Protein AF-A0A820DDH2-F1 (afdb_monomer_lite)

Foldseek 3Di:
DPDPPPPPPPPCPVVVVVVVVVVVVVVVVVVVVCCVVVVCPPPAFPQLAPCPPDDQAFQCVLVVVDPVPPVPVVVVLVVCLVVLVFQEEEEEEDLCLDLCCLQQAVVVNVSVVVVVVVCVVRNYHYFYQPPDDQDDLPDQVQVSVCVRRVHDLVVCLVRQGEYEYEEEPLQSDLQQRNVVNLVVNVVRHNYAYEYEYADLGDDDPSSLSSSLCCQAPPHQAYEYLPLRRNCSRHPNGDNVRYHYDHAAAHPLADQDADPQAQAAEEAEDDLPCSFFVVSVVLVVCCVVCVVHHDYQYYPDDDDPPPPDPPRPCGHNNVLVVLSNHAAYEDEGQSPLEDHNSNNHNVSNNHDYDYDPSHDDD

Secondary structure (DSSP, 8-state):
--SSSSSSSSSHHHHHHHHHHHHHHHHHHHHHHHHHHH---PPPP----S-TTS-----THHHHH-S-----HHHHHHHHHTTTTS-EEEEES-TT-GGGGGTS-HHHHHHHHHHHHHHHHHTEEEEE--TT----TT--HHHHHHHHTT--HHHHHHH-PEEEEEE--TTSS-GGGGHHHHHHHHHHS-EEEEEEES----SSHHHHHHHHHIIIII-SEEEETTGGGGGGTS-S--GGGEEE------TTS--S--TT-EEEEEEEE---HHHHHHHHHHHHHHHH-TTTEEEEE---SSSTTSS-GGG---HHHHHHHHTTEEEEE---TTT-S--THHHHHHHTTPEEE--TTSPP-

Organism: NCBI:txid392030

Radius of gyration: 28.46 Å; chains: 1; bounding box: 101×61×74 Å

Structure (mmCIF, N/CA/C/O backbone):
data_AF-A0A820DDH2-F1
#
_entry.id   AF-A0A820DDH2-F1
#
loop_
_atom_site.group_PDB
_atom_site.id
_atom_site.type_symbol
_atom_site.label_atom_id
_atom_site.label_alt_id
_atom_site.label_comp_id
_atom_site.label_asym_id
_atom_site.label_entity_id
_atom_site.label_seq_id
_atom_site.pdbx_PDB_ins_code
_atom_site.Cartn_x
_atom_site.Cartn_y
_atom_site.Cartn_z
_atom_site.occupancy
_atom_site.B_iso_or_equiv
_atom_site.auth_seq_id
_atom_site.auth_comp_id
_atom_site.auth_asym_id
_atom_site.auth_atom_id
_atom_site.pdbx_PDB_model_num
ATOM 1 N N . MET A 1 1 ? 73.525 36.668 -45.108 1.00 49.00 1 MET A N 1
ATOM 2 C CA . MET A 1 1 ? 72.060 36.495 -45.260 1.00 49.00 1 MET A CA 1
ATOM 3 C C . MET A 1 1 ? 71.414 35.645 -44.138 1.00 49.00 1 MET A C 1
ATOM 5 O O . MET A 1 1 ? 70.333 35.120 -44.338 1.00 49.00 1 MET A O 1
ATOM 9 N N . ILE A 1 2 ? 72.000 35.553 -42.924 1.00 49.25 2 ILE A N 1
ATOM 10 C CA . ILE A 1 2 ? 71.472 34.744 -41.788 1.00 49.25 2 ILE A CA 1
ATOM 11 C C . ILE A 1 2 ? 71.473 35.566 -40.475 1.00 49.25 2 ILE A C 1
ATOM 13 O O . ILE A 1 2 ? 71.905 35.126 -39.418 1.00 49.25 2 ILE A O 1
ATOM 17 N N . ARG A 1 3 ? 71.034 36.831 -40.528 1.00 45.62 3 ARG A N 1
ATOM 18 C CA . ARG A 1 3 ? 70.889 37.688 -39.324 1.00 45.62 3 ARG A CA 1
ATOM 19 C C . ARG A 1 3 ? 69.531 38.390 -39.199 1.00 45.62 3 ARG A C 1
ATOM 21 O O . ARG A 1 3 ? 69.335 39.170 -38.277 1.00 45.62 3 ARG A O 1
ATOM 28 N N . ARG A 1 4 ? 68.562 38.079 -40.072 1.00 48.97 4 ARG A N 1
ATOM 29 C CA . ARG A 1 4 ? 67.223 38.710 -40.086 1.00 48.97 4 ARG A CA 1
ATOM 30 C C . ARG A 1 4 ? 66.049 37.789 -39.706 1.00 48.97 4 ARG A C 1
ATOM 32 O O . ARG A 1 4 ? 64.904 38.169 -39.901 1.00 48.97 4 ARG A O 1
ATOM 39 N N . ILE A 1 5 ? 66.301 36.632 -39.082 1.00 51.19 5 ILE A N 1
ATOM 40 C CA . ILE A 1 5 ? 65.250 35.710 -38.592 1.00 51.19 5 ILE A CA 1
ATOM 41 C C . ILE A 1 5 ? 65.375 35.500 -37.071 1.00 51.19 5 ILE A C 1
ATOM 43 O O . ILE A 1 5 ? 65.486 34.382 -36.584 1.00 51.19 5 ILE A O 1
ATOM 47 N N . ARG A 1 6 ? 65.429 36.578 -36.278 1.00 47.91 6 ARG A N 1
ATOM 48 C CA . ARG A 1 6 ? 65.343 36.479 -34.800 1.00 47.91 6 ARG A CA 1
ATOM 49 C C . ARG A 1 6 ? 64.304 37.398 -34.150 1.00 47.91 6 ARG A C 1
ATOM 51 O O . ARG A 1 6 ? 64.127 37.340 -32.941 1.00 47.91 6 ARG A O 1
ATOM 58 N N . TYR A 1 7 ? 63.554 38.177 -34.933 1.00 48.91 7 TYR A N 1
ATOM 59 C CA . TYR A 1 7 ? 62.623 39.189 -34.407 1.00 48.91 7 TYR A CA 1
ATOM 60 C C . TYR A 1 7 ? 61.133 38.952 -34.708 1.00 48.91 7 TYR A C 1
ATOM 62 O O . TYR A 1 7 ? 60.330 39.859 -34.528 1.00 48.91 7 TYR A O 1
ATOM 70 N N . ARG A 1 8 ? 60.718 37.742 -35.111 1.00 51.09 8 ARG A N 1
ATOM 71 C CA . ARG A 1 8 ? 59.295 37.438 -35.403 1.00 51.09 8 ARG A CA 1
ATOM 72 C C . ARG A 1 8 ? 58.630 36.374 -34.524 1.00 51.09 8 ARG A C 1
ATOM 74 O O . ARG A 1 8 ? 57.535 35.933 -34.837 1.00 51.09 8 ARG A O 1
ATOM 81 N N . LEU A 1 9 ? 59.239 35.997 -33.398 1.00 49.94 9 LEU A N 1
ATOM 82 C CA . LEU A 1 9 ? 58.658 35.001 -32.478 1.00 49.94 9 LEU A CA 1
ATOM 83 C C . LEU A 1 9 ? 58.431 35.513 -31.045 1.00 49.94 9 LEU A C 1
ATOM 85 O O . LEU A 1 9 ? 58.150 34.720 -30.154 1.00 49.94 9 LEU A O 1
ATOM 89 N N . LYS A 1 10 ? 58.494 36.832 -30.805 1.00 51.69 10 LYS A N 1
ATOM 90 C CA . LYS A 1 10 ? 58.196 37.419 -29.482 1.00 51.69 10 LYS A CA 1
ATOM 91 C C . LYS A 1 10 ? 56.709 37.716 -29.220 1.00 51.69 10 LYS A C 1
ATOM 93 O O . LYS A 1 10 ? 56.379 38.041 -28.089 1.00 51.69 10 LYS A O 1
ATOM 98 N N . SER A 1 11 ? 55.803 37.553 -30.193 1.00 55.06 11 SER A N 1
ATOM 99 C CA . SER A 1 11 ? 54.363 37.833 -29.996 1.00 55.06 11 SER A CA 1
ATOM 100 C C . SER A 1 11 ? 53.464 36.593 -29.879 1.00 55.06 11 SER A C 1
ATOM 102 O O . SER A 1 11 ? 52.245 36.726 -29.849 1.00 55.06 11 SER A O 1
ATOM 104 N N . PHE A 1 12 ? 54.027 35.385 -29.776 1.00 56.75 12 PHE A N 1
ATOM 105 C CA . PHE A 1 12 ? 53.231 34.156 -29.618 1.00 56.75 12 PHE A CA 1
ATOM 106 C C . PHE A 1 12 ? 52.877 33.819 -28.163 1.00 56.75 12 PHE A C 1
ATOM 108 O O . PHE A 1 12 ? 52.168 32.844 -27.924 1.00 56.75 12 PHE A O 1
ATOM 115 N N . GLY A 1 13 ? 53.329 34.622 -27.191 1.00 66.38 13 GLY A N 1
ATOM 116 C CA . GLY A 1 13 ? 52.997 34.424 -25.777 1.00 66.38 13 GLY A CA 1
ATOM 117 C C . GLY A 1 13 ? 51.489 34.493 -25.523 1.00 66.38 13 GLY A C 1
ATOM 118 O O . GLY A 1 13 ? 50.927 33.571 -24.942 1.00 66.38 13 GLY A O 1
ATOM 119 N N . GLY A 1 14 ? 50.820 35.524 -26.051 1.00 75.50 14 GLY A N 1
ATOM 120 C CA . GLY A 1 14 ? 49.371 35.693 -25.896 1.00 75.50 14 GLY A CA 1
ATOM 121 C C . GLY A 1 14 ? 48.558 34.582 -26.565 1.00 75.50 14 GLY A C 1
ATOM 122 O O . GLY A 1 14 ? 47.633 34.051 -25.961 1.00 75.50 14 GLY A O 1
ATOM 123 N N . ILE A 1 15 ? 48.954 34.160 -27.772 1.00 79.31 15 ILE A N 1
ATOM 124 C CA . ILE A 1 15 ? 48.275 33.079 -28.507 1.00 79.31 15 ILE A CA 1
ATOM 125 C C . ILE A 1 15 ? 48.440 31.739 -27.781 1.00 79.31 15 ILE A C 1
ATOM 127 O O . ILE A 1 15 ? 47.477 30.990 -27.654 1.00 79.31 15 ILE A O 1
ATOM 131 N N . ARG A 1 16 ? 49.635 31.442 -27.249 1.00 77.75 16 ARG A N 1
ATOM 132 C CA . ARG A 1 16 ? 49.853 30.226 -26.451 1.00 77.75 16 ARG A CA 1
ATOM 133 C C . ARG A 1 16 ? 49.010 30.219 -25.182 1.00 77.75 16 ARG A C 1
ATOM 135 O O . ARG A 1 16 ? 48.401 29.196 -24.895 1.00 77.75 16 ARG A O 1
ATOM 142 N N . ILE A 1 17 ? 48.954 31.339 -24.459 1.00 83.38 17 ILE A N 1
ATOM 143 C CA . ILE A 1 17 ? 48.132 31.468 -23.248 1.00 83.38 17 ILE A CA 1
ATOM 144 C C . ILE A 1 17 ? 46.655 31.271 -23.593 1.00 83.38 17 ILE A C 1
ATOM 146 O O . ILE A 1 17 ? 45.990 30.477 -22.942 1.00 83.38 17 ILE A O 1
ATOM 150 N N . TYR A 1 18 ? 46.166 31.906 -24.660 1.00 84.44 18 TYR A N 1
ATOM 151 C CA . TYR A 1 18 ? 44.778 31.763 -25.093 1.00 84.44 18 TYR A CA 1
ATOM 152 C C . TYR A 1 18 ? 44.427 30.315 -25.463 1.00 84.44 18 TYR A C 1
ATOM 154 O O . TYR A 1 18 ? 43.424 29.785 -24.987 1.00 84.44 18 TYR A O 1
ATOM 162 N N . ILE A 1 19 ? 45.272 29.636 -26.247 1.00 85.62 19 ILE A N 1
ATOM 163 C CA . ILE A 1 19 ? 45.058 28.227 -26.616 1.00 85.62 19 ILE A CA 1
ATOM 164 C C . ILE A 1 19 ? 45.053 27.337 -25.366 1.00 85.62 19 ILE A C 1
ATOM 166 O O . ILE A 1 19 ? 44.142 26.530 -25.202 1.00 85.62 19 ILE A O 1
ATOM 170 N N . LEU A 1 20 ? 46.012 27.517 -24.452 1.00 87.12 20 LEU A N 1
ATOM 171 C CA . LEU A 1 20 ? 46.064 26.774 -23.188 1.00 87.12 20 LEU A CA 1
ATOM 172 C C . LEU A 1 20 ? 44.817 27.015 -22.331 1.00 87.12 20 LEU A C 1
ATOM 174 O O . LEU A 1 20 ? 44.217 26.052 -21.863 1.00 87.12 20 LEU A O 1
ATOM 178 N N . SER A 1 21 ? 44.377 28.264 -22.174 1.00 88.50 21 SER A N 1
ATOM 179 C CA . SER A 1 21 ? 43.162 28.600 -21.424 1.00 88.50 21 SER A CA 1
ATOM 180 C C . SER A 1 21 ? 41.909 27.983 -22.044 1.00 88.50 21 SER A C 1
ATOM 182 O O . SER A 1 21 ? 41.065 27.463 -21.317 1.00 88.50 21 SER A O 1
ATOM 184 N N . THR A 1 22 ? 41.804 27.982 -23.374 1.00 88.94 22 THR A N 1
ATOM 185 C CA . THR A 1 22 ? 40.649 27.413 -24.085 1.00 88.94 22 THR A CA 1
ATOM 186 C C . THR A 1 22 ? 40.619 25.888 -23.958 1.00 88.94 22 THR A C 1
ATOM 188 O O . THR A 1 22 ? 39.574 25.317 -23.652 1.00 88.94 22 THR A O 1
ATOM 191 N N . CYS A 1 23 ? 41.772 25.224 -24.095 1.00 91.06 23 CYS A N 1
ATOM 192 C CA . CYS A 1 23 ? 41.898 23.783 -23.867 1.00 91.06 23 CYS A CA 1
ATOM 193 C C . CYS A 1 23 ? 41.594 23.403 -22.410 1.00 91.06 23 CYS A C 1
ATOM 195 O O . CYS A 1 23 ? 40.856 22.449 -22.172 1.00 91.06 23 CYS A O 1
ATOM 197 N N . CYS A 1 24 ? 42.098 24.164 -21.433 1.00 92.56 24 CYS A N 1
ATOM 198 C CA . CYS A 1 24 ? 41.803 23.944 -20.016 1.00 92.56 24 CYS A CA 1
ATOM 199 C C . CYS A 1 24 ? 40.312 24.120 -19.707 1.00 92.56 24 CYS A C 1
ATOM 201 O O . CYS A 1 24 ? 39.750 23.302 -18.984 1.00 92.56 24 CYS A O 1
ATOM 203 N N . LEU A 1 25 ? 39.657 25.139 -20.274 1.00 93.12 25 LEU A N 1
ATOM 204 C CA . LEU A 1 25 ? 38.219 25.350 -20.104 1.00 93.12 25 LEU A CA 1
ATOM 205 C C . LEU A 1 25 ? 37.413 24.207 -20.729 1.00 93.12 25 LEU A C 1
ATOM 207 O O . LEU A 1 25 ? 36.486 23.708 -20.102 1.00 93.12 25 LEU A O 1
ATOM 211 N N . PHE A 1 26 ? 37.786 23.752 -21.926 1.00 91.25 26 PHE A N 1
ATOM 212 C CA . PHE A 1 26 ? 37.120 22.632 -22.588 1.00 91.25 26 PHE A CA 1
ATOM 213 C C . PHE A 1 26 ? 37.248 21.332 -21.781 1.00 91.25 26 PHE A C 1
ATOM 215 O O . PHE A 1 26 ? 36.246 20.661 -21.540 1.00 91.25 26 PHE A O 1
ATOM 222 N N . ILE A 1 27 ? 38.448 21.014 -21.282 1.00 90.06 27 ILE A N 1
ATOM 223 C CA . ILE A 1 27 ? 38.680 19.852 -20.409 1.00 90.06 27 ILE A CA 1
ATOM 224 C C . ILE A 1 27 ? 37.913 20.002 -19.090 1.00 90.06 27 ILE A C 1
ATOM 226 O O . ILE A 1 27 ? 37.295 19.044 -18.636 1.00 90.06 27 ILE A O 1
ATOM 230 N N . PHE A 1 28 ? 37.900 21.192 -18.483 1.00 91.88 28 PHE A N 1
ATOM 231 C CA . PHE A 1 28 ? 37.155 21.447 -17.250 1.00 91.88 28 PHE A CA 1
ATOM 232 C C . PHE A 1 28 ? 35.647 21.288 -17.450 1.00 91.88 28 PHE A C 1
ATOM 234 O O . PHE A 1 28 ? 34.997 20.648 -16.631 1.00 91.88 28 PHE A O 1
ATOM 241 N N . VAL A 1 29 ? 35.092 21.801 -18.553 1.00 88.06 29 VAL A N 1
ATOM 242 C CA . VAL A 1 29 ? 33.681 21.604 -18.905 1.00 88.06 29 VAL A CA 1
ATOM 243 C C . VAL A 1 29 ? 33.407 20.126 -19.133 1.00 88.06 29 VAL A C 1
ATOM 245 O O . VAL A 1 29 ? 32.441 19.624 -18.574 1.00 88.06 29 VAL A O 1
ATOM 248 N N . GLN A 1 30 ? 34.253 19.390 -19.858 1.00 80.88 30 GLN A N 1
ATOM 249 C CA . GLN A 1 30 ? 34.067 17.946 -20.028 1.00 80.88 30 GLN A CA 1
ATOM 250 C C . GLN A 1 30 ? 34.161 17.175 -18.709 1.00 80.88 30 GLN A C 1
ATOM 252 O O . GLN A 1 30 ? 33.349 16.284 -18.489 1.00 80.88 30 GLN A O 1
ATOM 257 N N . LEU A 1 31 ? 35.076 17.534 -17.804 1.00 79.44 31 LEU A N 1
ATOM 258 C CA . LEU A 1 31 ? 35.180 16.935 -16.471 1.00 79.44 31 LEU A CA 1
ATOM 259 C C . LEU A 1 31 ? 33.985 17.290 -15.589 1.00 79.44 31 LEU A C 1
ATOM 261 O O . LEU A 1 31 ? 33.499 16.428 -14.869 1.00 79.44 31 LEU A O 1
ATOM 265 N N . LEU A 1 32 ? 33.486 18.525 -15.647 1.00 77.81 32 LEU A N 1
ATOM 266 C CA . LEU A 1 32 ? 32.296 18.954 -14.916 1.00 77.81 32 LEU A CA 1
ATOM 267 C C . LEU A 1 32 ? 31.044 18.271 -15.466 1.00 77.81 32 LEU A C 1
ATOM 269 O O . LEU A 1 32 ? 30.206 17.842 -14.690 1.00 77.81 32 LEU A O 1
ATOM 273 N N . THR A 1 33 ? 30.951 18.118 -16.786 1.00 70.62 33 THR A N 1
ATOM 274 C CA . THR A 1 33 ? 29.872 17.409 -17.483 1.00 70.62 33 THR A CA 1
ATOM 275 C C . THR A 1 33 ? 29.934 15.929 -17.125 1.00 70.62 33 THR A C 1
ATOM 277 O O . THR A 1 33 ? 28.963 15.372 -16.638 1.00 70.62 33 THR A O 1
ATOM 280 N N . ALA A 1 34 ? 31.103 15.298 -17.232 1.00 68.75 34 ALA A N 1
ATOM 281 C CA . ALA A 1 34 ? 31.300 13.921 -16.808 1.00 68.75 34 ALA A CA 1
ATOM 282 C C . ALA A 1 34 ? 31.023 13.748 -15.310 1.00 68.75 34 ALA A C 1
ATOM 284 O O . ALA A 1 34 ? 30.413 12.770 -14.920 1.00 68.75 34 ALA A O 1
ATOM 285 N N . LYS A 1 35 ? 31.381 14.704 -14.453 1.00 69.56 35 LYS A N 1
ATOM 286 C CA . LYS A 1 35 ? 31.024 14.666 -13.033 1.00 69.56 35 LYS A CA 1
ATOM 287 C C . LYS A 1 35 ? 29.513 14.838 -12.846 1.00 69.56 35 LYS A C 1
ATOM 289 O O . LYS A 1 35 ? 28.910 14.032 -12.173 1.00 69.56 35 LYS A O 1
ATOM 294 N N . LEU A 1 36 ? 28.850 15.775 -13.509 1.00 64.31 36 LEU A N 1
ATOM 295 C CA . LEU A 1 36 ? 27.394 15.940 -13.415 1.00 64.31 36 LEU A CA 1
ATOM 296 C C . LEU A 1 36 ? 26.617 14.726 -13.954 1.00 64.31 36 LEU A C 1
ATOM 298 O O . LEU A 1 36 ? 25.584 14.383 -13.395 1.00 64.31 36 LEU A O 1
ATOM 302 N N . PHE A 1 37 ? 27.119 14.051 -14.992 1.00 58.94 37 PHE A N 1
ATOM 303 C CA . PHE A 1 37 ? 26.458 12.896 -15.610 1.00 58.94 37 PHE A CA 1
ATOM 304 C C . PHE A 1 37 ? 26.908 11.528 -15.054 1.00 58.94 37 PHE A C 1
ATOM 306 O O . PHE A 1 37 ? 26.146 10.571 -15.149 1.00 58.94 37 PHE A O 1
ATOM 313 N N . TYR A 1 38 ? 28.109 11.413 -14.469 1.00 53.56 38 TYR A N 1
ATOM 314 C CA . TYR A 1 38 ? 28.670 10.165 -13.909 1.00 53.56 38 TYR A CA 1
ATOM 315 C C . TYR A 1 38 ? 28.950 10.212 -12.393 1.00 53.56 38 TYR A C 1
ATOM 317 O O . TYR A 1 38 ? 29.201 9.163 -11.801 1.00 53.56 38 TYR A O 1
ATOM 325 N N . SER A 1 39 ? 28.928 11.379 -11.731 1.00 43.22 39 SER A N 1
ATOM 326 C CA . SER A 1 39 ? 29.066 11.486 -10.263 1.00 43.22 39 SER A CA 1
ATOM 327 C C . SER A 1 39 ? 27.763 11.303 -9.514 1.00 43.22 39 SER A C 1
ATOM 329 O O . SER A 1 39 ? 27.790 11.254 -8.285 1.00 43.22 39 SER A O 1
ATOM 331 N N . GLU A 1 40 ? 26.647 11.120 -10.207 1.00 48.97 40 GLU A N 1
ATOM 332 C CA . GLU A 1 40 ? 25.572 10.329 -9.633 1.00 48.97 40 GLU A CA 1
ATOM 333 C C . GLU A 1 40 ? 26.051 8.879 -9.634 1.00 48.97 40 GLU A C 1
ATOM 335 O O . GLU A 1 40 ? 25.592 8.039 -10.409 1.00 48.97 40 GLU A O 1
ATOM 340 N N . LYS A 1 41 ? 26.999 8.564 -8.732 1.00 44.31 41 LYS A N 1
ATOM 341 C CA . LYS A 1 41 ? 26.984 7.227 -8.162 1.00 44.31 41 LYS A CA 1
ATOM 342 C C . LYS A 1 41 ? 25.541 7.067 -7.707 1.00 44.31 41 LYS A C 1
ATOM 344 O O . LYS A 1 41 ? 25.112 7.868 -6.872 1.00 44.31 41 LYS A O 1
ATOM 349 N N . PRO A 1 42 ? 24.798 6.142 -8.324 1.00 43.31 42 PRO A N 1
ATOM 350 C CA . PRO A 1 42 ? 23.398 5.974 -8.014 1.00 43.31 42 PRO A CA 1
ATOM 351 C C . PRO A 1 42 ? 23.283 5.881 -6.493 1.00 43.31 42 PRO A C 1
ATOM 353 O O . PRO A 1 42 ? 24.028 5.070 -5.926 1.00 43.31 42 PRO A O 1
ATOM 356 N N . PRO A 1 43 ? 22.491 6.743 -5.821 1.00 43.22 43 PRO A N 1
ATOM 357 C CA . PRO A 1 43 ? 22.404 6.689 -4.373 1.00 43.22 43 PRO A CA 1
ATOM 358 C C . PRO A 1 43 ? 22.075 5.254 -3.987 1.00 43.22 43 PRO A C 1
ATOM 360 O O . PRO A 1 43 ? 21.275 4.591 -4.660 1.00 43.22 43 PRO A O 1
ATOM 363 N N . THR A 1 44 ? 22.762 4.749 -2.961 1.00 43.22 44 THR A N 1
ATOM 364 C CA . THR A 1 44 ? 22.483 3.413 -2.443 1.00 43.22 44 THR A CA 1
ATOM 365 C C . THR A 1 44 ? 20.977 3.329 -2.208 1.00 43.22 44 THR A C 1
ATOM 367 O O . THR A 1 44 ? 20.429 4.269 -1.620 1.00 43.22 44 THR A O 1
ATOM 370 N N . PRO A 1 45 ? 20.298 2.271 -2.691 1.00 48.94 45 PRO A N 1
ATOM 371 C CA . PRO A 1 45 ? 18.874 2.105 -2.461 1.00 48.94 45 PRO A CA 1
ATOM 372 C C . PRO A 1 45 ? 18.567 2.350 -0.988 1.00 48.94 45 PRO A C 1
ATOM 374 O O . PRO A 1 45 ? 19.302 1.872 -0.117 1.00 48.94 45 PRO A O 1
ATOM 377 N N . VAL A 1 46 ? 17.513 3.113 -0.700 1.00 53.91 46 VAL A N 1
ATOM 378 C CA . VAL A 1 46 ? 17.064 3.244 0.685 1.00 53.91 46 VAL A CA 1
ATOM 379 C C . VAL A 1 46 ? 16.630 1.853 1.116 1.00 53.91 46 VAL A C 1
ATOM 381 O O . VAL A 1 46 ? 15.645 1.317 0.610 1.00 53.91 46 VAL A O 1
ATOM 384 N N . LEU A 1 47 ? 17.387 1.254 2.034 1.00 53.53 47 LEU A N 1
ATOM 385 C CA . LEU A 1 47 ? 16.958 0.032 2.686 1.00 53.53 47 LEU A CA 1
ATOM 386 C C . LEU A 1 47 ? 15.752 0.410 3.539 1.00 53.53 47 LEU A C 1
ATOM 388 O O . LEU A 1 47 ? 15.865 1.088 4.557 1.00 53.53 47 LEU A O 1
ATOM 392 N N . SER A 1 48 ? 14.576 -0.019 3.095 1.00 59.91 48 SER A N 1
ATOM 393 C CA . SER A 1 48 ? 13.288 0.225 3.748 1.00 59.91 48 SER A CA 1
ATOM 394 C C . SER A 1 48 ? 13.104 -0.562 5.057 1.00 59.91 48 SER A C 1
ATOM 396 O O . SER A 1 48 ? 11.986 -0.699 5.553 1.00 59.91 48 SER A O 1
ATOM 398 N N . ARG A 1 49 ? 14.197 -1.093 5.621 1.00 59.84 49 ARG A N 1
ATOM 399 C CA . ARG A 1 49 ? 14.228 -1.971 6.790 1.00 59.84 49 ARG A CA 1
ATOM 400 C C . ARG A 1 49 ? 15.192 -1.407 7.825 1.00 59.84 49 ARG A C 1
ATOM 402 O O . ARG A 1 49 ? 16.323 -1.057 7.505 1.00 59.84 49 ARG A O 1
ATOM 409 N N . LEU A 1 50 ? 14.753 -1.382 9.083 1.00 55.47 50 LEU A N 1
ATOM 410 C CA . LEU A 1 50 ? 15.599 -0.973 10.210 1.00 55.47 50 LEU A CA 1
ATOM 411 C C . LEU A 1 50 ? 16.742 -1.973 10.462 1.00 55.47 50 LEU A C 1
ATOM 413 O O . LEU A 1 50 ? 17.782 -1.599 10.995 1.00 55.47 50 LEU A O 1
ATOM 417 N N . TYR A 1 51 ? 16.540 -3.232 10.065 1.00 61.69 51 TYR A N 1
ATOM 418 C CA . TYR A 1 51 ? 17.453 -4.349 10.294 1.00 61.69 51 TYR A CA 1
ATOM 419 C C . TYR A 1 51 ? 17.948 -4.902 8.949 1.00 61.69 51 TYR A C 1
ATOM 421 O O . TYR A 1 51 ? 17.429 -5.922 8.485 1.00 61.69 51 TYR A O 1
ATOM 429 N N . PRO A 1 52 ? 18.904 -4.224 8.287 1.00 62.62 52 PRO A N 1
ATOM 430 C CA . PRO A 1 52 ? 19.406 -4.649 6.981 1.00 62.62 52 PRO A CA 1
ATOM 431 C C . PRO A 1 52 ? 20.097 -6.018 7.041 1.00 62.62 52 PRO A C 1
ATOM 433 O O . PRO A 1 52 ? 20.034 -6.773 6.076 1.00 62.62 52 PRO A O 1
ATOM 436 N N . ASP A 1 53 ? 20.670 -6.362 8.197 1.00 64.69 53 ASP A N 1
ATOM 437 C CA . ASP A 1 53 ? 21.396 -7.617 8.417 1.00 64.69 53 ASP A CA 1
ATOM 438 C C . ASP A 1 53 ? 20.477 -8.805 8.744 1.00 64.69 53 ASP A C 1
ATOM 440 O O . ASP A 1 53 ? 20.919 -9.953 8.755 1.00 64.69 53 ASP A O 1
ATOM 444 N N . MET A 1 54 ? 19.189 -8.562 9.023 1.00 62.66 54 MET A N 1
ATOM 445 C CA . MET A 1 54 ? 18.248 -9.648 9.285 1.00 62.66 54 MET A CA 1
ATOM 446 C C . MET A 1 54 ? 17.860 -10.306 7.952 1.00 62.66 54 MET A C 1
ATOM 448 O O . MET A 1 54 ? 17.323 -9.609 7.075 1.00 62.66 54 MET A O 1
ATOM 452 N N . PRO A 1 55 ? 18.059 -11.630 7.789 1.00 64.50 55 PRO A N 1
ATOM 453 C CA . PRO A 1 55 ? 17.670 -12.320 6.568 1.00 64.50 55 PRO A CA 1
ATOM 454 C C . PRO A 1 55 ? 16.178 -12.112 6.315 1.00 64.50 55 PRO A C 1
ATOM 456 O O . PRO A 1 55 ? 15.374 -12.063 7.247 1.00 64.50 55 PRO A O 1
ATOM 459 N N . MET A 1 56 ? 15.805 -11.947 5.048 1.00 65.25 56 MET A N 1
ATOM 460 C CA . MET A 1 56 ? 14.394 -11.897 4.688 1.00 65.25 56 MET A CA 1
ATOM 461 C C . MET A 1 56 ? 13.820 -13.298 4.841 1.00 65.25 56 MET A C 1
ATOM 463 O O . MET A 1 56 ? 14.154 -14.198 4.075 1.00 65.25 56 MET A O 1
ATOM 467 N N . LEU A 1 57 ? 12.989 -13.480 5.861 1.00 63.78 57 LEU A N 1
ATOM 468 C CA . LEU A 1 57 ? 12.285 -14.728 6.099 1.00 63.78 57 LEU A CA 1
ATOM 469 C C . LEU A 1 57 ? 10.882 -14.615 5.512 1.00 63.78 57 LEU A C 1
ATOM 471 O O . LEU A 1 57 ? 10.208 -13.598 5.669 1.00 63.78 57 LEU A O 1
ATOM 475 N N . MET A 1 58 ? 10.467 -15.658 4.807 1.00 60.50 58 MET A N 1
ATOM 476 C CA . MET A 1 58 ? 9.108 -15.792 4.310 1.00 60.50 58 MET A CA 1
ATOM 477 C C . MET A 1 58 ? 8.295 -16.567 5.347 1.00 60.50 58 MET A C 1
ATOM 479 O O . MET A 1 58 ? 8.629 -17.706 5.676 1.00 60.50 58 MET A O 1
ATOM 483 N N . ASP A 1 59 ? 7.235 -15.963 5.881 1.00 60.88 59 ASP A N 1
ATOM 484 C CA . ASP A 1 59 ? 6.335 -16.650 6.805 1.00 60.88 59 ASP A CA 1
ATOM 485 C C . ASP A 1 59 ? 5.252 -17.403 6.031 1.00 60.88 59 ASP A C 1
ATOM 487 O O . ASP A 1 59 ? 4.137 -16.917 5.836 1.00 60.88 59 ASP A O 1
ATOM 491 N N . LEU A 1 60 ? 5.566 -18.627 5.610 1.00 56.59 60 LEU A N 1
ATOM 492 C CA . LEU A 1 60 ? 4.618 -19.512 4.928 1.00 56.59 60 LEU A CA 1
ATOM 493 C C . LEU A 1 60 ? 3.446 -19.960 5.822 1.00 56.59 60 LEU A C 1
ATOM 495 O O . LEU A 1 60 ? 2.462 -20.489 5.311 1.00 56.59 60 LEU A O 1
ATOM 499 N N . ARG A 1 61 ? 3.470 -19.725 7.145 1.00 53.16 61 ARG A N 1
ATOM 500 C CA . ARG A 1 61 ? 2.285 -19.978 7.993 1.00 53.16 61 ARG A CA 1
ATOM 501 C C . ARG A 1 61 ? 1.159 -19.006 7.664 1.00 53.16 61 ARG A C 1
ATOM 503 O O . ARG A 1 61 ? -0.009 -19.344 7.830 1.00 53.16 61 ARG A O 1
ATOM 510 N N . SER A 1 62 ? 1.499 -17.825 7.144 1.00 44.19 62 SER A N 1
ATOM 511 C CA . SER A 1 62 ? 0.494 -16.944 6.557 1.00 44.19 62 SER A CA 1
ATOM 512 C C . SER A 1 62 ? -0.219 -17.642 5.398 1.00 44.19 62 SER A C 1
ATOM 514 O O . SER A 1 62 ? -1.431 -17.559 5.355 1.00 44.19 62 SER A O 1
ATOM 516 N N . TYR A 1 63 ? 0.451 -18.446 4.563 1.00 45.53 63 TYR A N 1
ATOM 517 C CA . TYR A 1 63 ? -0.195 -19.223 3.492 1.00 45.53 63 TYR A CA 1
ATOM 518 C C . TYR A 1 63 ? -1.074 -20.372 4.009 1.00 45.53 63 TYR A C 1
ATOM 520 O O . TYR A 1 63 ? -2.119 -20.641 3.427 1.00 45.53 63 TYR A O 1
ATOM 528 N N . SER A 1 64 ? -0.700 -21.052 5.102 1.00 39.66 64 SER A N 1
ATOM 529 C CA . SER A 1 64 ? -1.520 -22.149 5.651 1.00 39.66 64 SER A CA 1
ATOM 530 C C . SER A 1 64 ? -2.784 -21.662 6.373 1.00 39.66 64 SER A C 1
ATOM 532 O O . SER A 1 64 ? -3.771 -22.392 6.454 1.00 39.66 64 SER A O 1
ATOM 534 N N . VAL A 1 65 ? -2.786 -20.415 6.856 1.00 40.84 65 VAL A N 1
ATOM 535 C CA . VAL A 1 65 ? -3.970 -19.721 7.402 1.00 40.84 65 VAL A CA 1
ATOM 536 C C . VAL A 1 65 ? -4.710 -18.926 6.311 1.00 40.84 65 VAL A C 1
ATOM 538 O O . VAL A 1 65 ? -5.927 -18.728 6.396 1.00 40.84 65 VAL A O 1
ATOM 541 N N . CYS A 1 66 ? -3.982 -18.532 5.265 1.00 37.44 66 CYS A N 1
ATOM 542 C CA . CYS A 1 66 ? -4.441 -17.839 4.070 1.00 37.44 66 CYS A CA 1
ATOM 543 C C . CYS A 1 66 ? -4.374 -18.769 2.850 1.00 37.44 66 CYS A C 1
ATOM 545 O O . CYS A 1 66 ? -3.733 -18.461 1.844 1.00 37.44 66 CYS A O 1
ATOM 547 N N . HIS A 1 67 ? -5.213 -19.811 2.840 1.00 37.00 67 HIS A N 1
ATOM 548 C CA . HIS A 1 67 ? -5.982 -19.965 1.606 1.00 37.00 67 HIS A CA 1
ATOM 549 C C . HIS A 1 67 ? -6.554 -18.576 1.286 1.00 37.00 67 HIS A C 1
ATOM 551 O O . HIS A 1 67 ? -6.839 -17.831 2.234 1.00 37.00 67 HIS A O 1
ATOM 557 N N . PRO A 1 68 ? -6.776 -18.183 0.025 1.00 40.88 68 PRO A N 1
ATOM 558 C CA . PRO A 1 68 ? -7.836 -17.231 -0.215 1.00 40.88 68 PRO A CA 1
ATOM 559 C C . PRO A 1 68 ? -9.071 -17.876 0.424 1.00 40.88 68 PRO A C 1
ATOM 561 O O . PRO A 1 68 ? -9.808 -18.635 -0.200 1.00 40.88 68 PRO A O 1
ATOM 564 N N . LYS A 1 69 ? -9.301 -17.611 1.723 1.00 40.75 69 LYS A N 1
ATOM 565 C CA . LYS A 1 69 ? -10.628 -17.500 2.260 1.00 40.75 69 LYS A CA 1
ATOM 566 C C . LYS A 1 69 ? -11.200 -16.605 1.207 1.00 40.75 69 LYS A C 1
ATOM 568 O O . LYS A 1 69 ? -10.694 -15.508 0.979 1.00 40.75 69 LYS A O 1
ATOM 573 N N . THR A 1 70 ? -12.136 -17.149 0.460 1.00 42.66 70 THR A N 1
ATOM 574 C CA . THR A 1 70 ? -13.105 -16.354 -0.244 1.00 42.66 70 THR A CA 1
ATOM 575 C C . THR A 1 70 ? -13.688 -15.445 0.829 1.00 42.66 70 THR A C 1
ATOM 577 O O . THR A 1 70 ? -14.736 -15.728 1.390 1.00 42.66 70 THR A O 1
ATOM 580 N N . LEU A 1 71 ? -12.976 -14.365 1.155 1.00 41.97 71 LEU A N 1
ATOM 581 C CA . LEU A 1 71 ? -13.479 -13.089 1.589 1.00 41.97 71 LEU A CA 1
ATOM 582 C C . LEU A 1 71 ? -14.196 -12.570 0.343 1.00 41.97 71 LEU A C 1
ATOM 584 O O . LEU A 1 71 ? -13.862 -11.532 -0.209 1.00 41.97 71 LEU A O 1
ATOM 588 N N . SER A 1 72 ? -15.174 -13.353 -0.140 1.00 47.00 72 SER A N 1
ATOM 589 C CA . SER A 1 72 ? -16.310 -12.739 -0.764 1.00 47.00 72 SER A CA 1
ATOM 590 C C . SER A 1 72 ? -16.838 -11.840 0.326 1.00 47.00 72 SER A C 1
ATOM 592 O O . SER A 1 72 ? -16.880 -12.198 1.514 1.00 47.00 72 SER A O 1
ATOM 594 N N . LEU A 1 73 ? -17.146 -10.630 -0.077 1.00 45.09 73 LEU A N 1
ATOM 595 C CA . LEU A 1 73 ? -17.682 -9.645 0.817 1.00 45.09 73 LEU A CA 1
ATOM 596 C C . LEU A 1 73 ? -18.846 -10.202 1.643 1.00 45.09 73 LEU A C 1
ATOM 598 O O . LEU A 1 73 ? -18.960 -9.895 2.820 1.00 45.09 73 LEU A O 1
ATOM 602 N N . ASP A 1 74 ? -19.616 -11.127 1.073 1.00 46.84 74 ASP A N 1
ATOM 603 C CA . ASP A 1 74 ? -20.674 -11.875 1.746 1.00 46.84 74 ASP A CA 1
ATOM 604 C C . ASP A 1 74 ? -20.215 -12.597 3.019 1.00 46.84 74 ASP A C 1
ATOM 606 O O . ASP A 1 74 ? -20.970 -12.643 3.982 1.00 46.84 74 ASP A O 1
ATOM 610 N N . LYS A 1 75 ? -18.988 -13.140 3.081 1.00 53.53 75 LYS A N 1
ATOM 611 C CA . LYS A 1 75 ? -18.459 -13.785 4.297 1.00 53.53 75 LYS A CA 1
ATOM 612 C C . LYS A 1 75 ? -17.968 -12.785 5.330 1.00 53.53 75 LYS A C 1
ATOM 614 O O . LYS A 1 75 ? -18.141 -13.044 6.517 1.00 53.53 75 LYS A O 1
ATOM 619 N N . LEU A 1 76 ? -17.375 -11.668 4.905 1.00 52.81 76 LEU A N 1
ATOM 620 C CA . LEU A 1 76 ? -17.004 -10.582 5.817 1.00 52.81 76 LEU A CA 1
ATOM 621 C C . LEU A 1 76 ? -18.277 -9.970 6.419 1.00 52.81 76 LEU A C 1
ATOM 623 O O . LEU A 1 76 ? -18.404 -9.839 7.634 1.00 52.81 76 LEU A O 1
ATOM 627 N N . THR A 1 77 ? -19.261 -9.706 5.565 1.00 50.62 77 THR A N 1
ATOM 628 C CA . THR A 1 77 ? -20.594 -9.252 5.939 1.00 50.62 77 THR A CA 1
ATOM 629 C C . THR A 1 77 ? -21.268 -10.269 6.836 1.00 50.62 77 THR A C 1
ATOM 631 O O . THR A 1 77 ? -21.663 -9.880 7.916 1.00 50.62 77 THR A O 1
ATOM 634 N N . ALA A 1 78 ? -21.328 -11.563 6.509 1.00 57.84 78 ALA A N 1
ATOM 635 C CA . ALA A 1 78 ? -21.902 -12.587 7.390 1.00 57.84 78 ALA A CA 1
ATOM 636 C C . ALA A 1 78 ? -21.165 -12.685 8.738 1.00 57.84 78 ALA A C 1
ATOM 638 O O . ALA A 1 78 ? -21.802 -12.796 9.789 1.00 57.84 78 ALA A O 1
ATOM 639 N N . TYR A 1 79 ? -19.832 -12.578 8.726 1.00 61.84 79 TYR A N 1
ATOM 640 C CA . TYR A 1 79 ? -19.013 -12.525 9.933 1.00 61.84 79 TYR A CA 1
ATOM 641 C C . TYR A 1 79 ? -19.344 -11.302 10.793 1.00 61.84 79 TYR A C 1
ATOM 643 O O . TYR A 1 79 ? -19.351 -11.421 12.012 1.00 61.84 79 TYR A O 1
ATOM 651 N N . TYR A 1 80 ? -19.661 -10.139 10.222 1.00 57.09 80 TYR A N 1
ATOM 652 C CA . TYR A 1 80 ? -20.096 -8.987 11.019 1.00 57.09 80 TYR A CA 1
ATOM 653 C C . TYR A 1 80 ? -21.605 -8.973 11.303 1.00 57.09 80 TYR A C 1
ATOM 655 O O . TYR A 1 80 ? -22.036 -8.490 12.346 1.00 57.09 80 TYR A O 1
ATOM 663 N N . HIS A 1 81 ? -22.407 -9.601 10.450 1.00 57.41 81 HIS A N 1
ATOM 664 C CA . HIS A 1 81 ? -23.848 -9.766 10.584 1.00 57.41 81 HIS A CA 1
ATOM 665 C C . HIS A 1 81 ? -24.190 -10.739 11.714 1.00 57.41 81 HIS A C 1
ATOM 667 O O . HIS A 1 81 ? -25.265 -10.643 12.299 1.00 57.41 81 HIS A O 1
ATOM 673 N N . GLN A 1 82 ? -23.274 -11.621 12.126 1.00 58.22 82 GLN A N 1
ATOM 674 C CA . GLN A 1 82 ? -23.442 -12.361 13.382 1.00 58.22 82 GLN A CA 1
ATOM 675 C C . GLN A 1 82 ? -23.527 -11.420 14.604 1.00 58.22 82 GLN A C 1
ATOM 677 O O . GLN A 1 82 ? -24.097 -11.791 15.629 1.00 58.22 82 GLN A O 1
ATOM 682 N N . TYR A 1 83 ? -23.019 -10.186 14.486 1.00 54.22 83 TYR A N 1
ATOM 683 C CA . TYR A 1 83 ? -23.159 -9.131 15.490 1.00 54.22 83 TYR A CA 1
ATOM 684 C C . TYR A 1 83 ? -24.387 -8.227 15.267 1.00 54.22 83 TYR A C 1
ATOM 686 O O . TYR A 1 83 ? -24.665 -7.421 16.142 1.00 54.22 83 TYR A O 1
ATOM 694 N N . SER A 1 84 ? -25.163 -8.397 14.182 1.00 48.91 84 SER A N 1
ATOM 695 C CA . SER A 1 84 ? -26.297 -7.530 13.761 1.00 48.91 84 SER A CA 1
ATOM 696 C C . SER A 1 84 ? -27.452 -7.387 14.759 1.00 48.91 84 SER A C 1
ATOM 698 O O . SER A 1 84 ? -28.278 -6.487 14.619 1.00 48.91 84 SER A O 1
ATOM 700 N N . LYS A 1 85 ? -27.533 -8.244 15.786 1.00 53.62 85 LYS A N 1
ATOM 701 C CA . LYS A 1 85 ? -28.476 -8.040 16.901 1.00 53.62 85 LYS A CA 1
ATOM 702 C C . LYS A 1 85 ? -28.108 -6.817 17.749 1.00 53.62 85 LYS A C 1
ATOM 704 O O . LYS A 1 85 ? -28.965 -6.270 18.434 1.00 53.62 85 LYS A O 1
ATOM 709 N N . GLN A 1 86 ? -26.843 -6.410 17.717 1.00 57.97 86 GLN A N 1
ATOM 710 C CA . GLN A 1 86 ? -26.336 -5.160 18.267 1.00 57.97 86 GLN A CA 1
ATOM 711 C C . GLN A 1 86 ? -26.081 -4.231 17.077 1.00 57.97 86 GLN A C 1
ATOM 713 O O . GLN A 1 86 ? -25.556 -4.666 16.056 1.00 57.97 86 GLN A O 1
ATOM 718 N N . GLN A 1 87 ? -26.470 -2.961 17.169 1.00 63.91 87 GLN A N 1
ATOM 719 C CA . GLN A 1 87 ? -26.104 -1.978 16.146 1.00 63.91 87 GLN A CA 1
ATOM 720 C C . GLN A 1 87 ? -24.574 -2.017 15.943 1.00 63.91 87 GLN A C 1
ATOM 722 O O . GLN A 1 87 ? -23.823 -2.167 16.911 1.00 63.91 87 GLN A O 1
ATOM 727 N N . VAL A 1 88 ? -24.105 -1.941 14.696 1.00 68.50 88 VAL A N 1
ATOM 728 C CA . VAL A 1 88 ? -22.671 -1.877 14.369 1.00 68.50 88 VAL A CA 1
ATOM 729 C C . VAL A 1 88 ? -22.431 -0.633 13.525 1.00 68.50 88 VAL A C 1
ATOM 731 O O . VAL A 1 88 ? -23.130 -0.401 12.537 1.00 68.50 88 VAL A O 1
ATOM 734 N N . CYS A 1 89 ? -21.440 0.170 13.911 1.00 70.12 89 CYS A N 1
ATOM 735 C CA . CYS A 1 89 ? -21.015 1.333 13.134 1.00 70.12 89 CYS A CA 1
ATOM 736 C C . CYS A 1 89 ? -19.637 1.091 12.524 1.00 70.12 89 CYS A C 1
ATOM 738 O O . CYS A 1 89 ? -18.721 0.667 13.229 1.00 70.12 89 CYS A O 1
ATOM 740 N N . PHE A 1 90 ? -19.509 1.369 11.226 1.00 69.44 90 PHE A N 1
ATOM 741 C CA . PHE A 1 90 ? -18.252 1.338 10.494 1.00 69.44 90 PHE A CA 1
ATOM 742 C C . PHE A 1 90 ? -17.787 2.764 10.218 1.00 69.44 90 PHE A C 1
ATOM 744 O O . PHE A 1 90 ? -18.440 3.512 9.488 1.00 69.44 90 PHE A O 1
ATOM 751 N N . LEU A 1 91 ? -16.637 3.125 10.781 1.00 65.75 91 LEU A N 1
ATOM 752 C CA . LEU A 1 91 ? -15.943 4.363 10.442 1.00 65.75 91 LEU A CA 1
ATOM 753 C C . LEU A 1 91 ? -14.824 4.052 9.458 1.00 65.75 91 LEU A C 1
ATOM 755 O O . LEU A 1 91 ? -13.981 3.207 9.750 1.00 65.75 91 LEU A O 1
ATOM 759 N N . ILE A 1 92 ? -14.800 4.737 8.318 1.00 65.69 92 ILE A N 1
ATOM 760 C CA . ILE A 1 92 ? -13.800 4.505 7.271 1.00 65.69 92 ILE A CA 1
ATOM 761 C C . ILE A 1 92 ? -12.973 5.769 7.079 1.00 65.69 92 ILE A C 1
ATOM 763 O O . ILE A 1 92 ? -13.505 6.842 6.780 1.00 65.69 92 ILE A O 1
ATOM 767 N N . GLU A 1 93 ? -11.663 5.655 7.287 1.00 62.56 93 GLU A N 1
ATOM 768 C CA . GLU A 1 93 ? -10.738 6.755 7.039 1.00 62.56 93 GLU A CA 1
ATOM 769 C C . GLU A 1 93 ? -10.634 7.014 5.528 1.00 62.56 93 GLU A C 1
ATOM 771 O O . GLU A 1 93 ? -10.069 6.202 4.804 1.00 62.56 93 GLU A O 1
ATOM 776 N N . HIS A 1 94 ? -11.174 8.154 5.074 1.00 56.97 94 HIS A N 1
ATOM 777 C CA . HIS A 1 94 ? -11.107 8.655 3.693 1.00 56.97 94 HIS A CA 1
ATOM 778 C C . HIS A 1 94 ? -11.558 7.660 2.601 1.00 56.97 94 HIS A C 1
ATOM 780 O O . HIS A 1 94 ? -10.744 6.988 1.971 1.00 56.97 94 HIS A O 1
ATOM 786 N N . LEU A 1 95 ? -12.855 7.676 2.267 1.00 46.09 95 LEU A N 1
ATOM 787 C CA . LEU A 1 95 ? -13.378 7.038 1.044 1.00 46.09 95 LEU A CA 1
ATOM 788 C C . LEU A 1 95 ? -12.972 7.783 -0.240 1.00 46.09 95 LEU A C 1
ATOM 790 O O . LEU A 1 95 ? -13.207 7.330 -1.348 1.00 46.09 95 LEU A O 1
ATOM 794 N N . ASP A 1 96 ? -12.379 8.958 -0.103 1.00 41.62 96 ASP A N 1
ATOM 795 C CA . ASP A 1 96 ? -12.171 9.865 -1.217 1.00 41.62 96 ASP A CA 1
ATOM 796 C C . ASP A 1 96 ? -10.864 9.564 -1.941 1.00 41.62 96 ASP A C 1
ATOM 798 O O . ASP A 1 96 ? -10.749 9.963 -3.090 1.00 41.62 96 ASP A O 1
ATOM 802 N N . GLY A 1 97 ? -9.891 8.930 -1.248 1.00 39.06 97 GLY A N 1
ATOM 803 C CA . GLY A 1 97 ? -8.526 8.507 -1.651 1.00 39.06 97 GLY A CA 1
ATOM 804 C C . GLY A 1 97 ? -7.801 9.293 -2.754 1.00 39.06 97 GLY A C 1
ATOM 805 O O . GLY A 1 97 ? -6.844 8.791 -3.331 1.00 39.06 97 GLY A O 1
ATOM 806 N N . GLY A 1 98 ? -8.238 10.510 -3.072 1.00 41.91 98 GLY A N 1
ATOM 807 C CA . GLY A 1 98 ? -7.956 11.205 -4.320 1.00 41.91 98 GLY A CA 1
ATOM 808 C C . GLY A 1 98 ? -8.316 10.418 -5.599 1.00 41.91 98 GLY A C 1
ATOM 809 O O . GLY A 1 98 ? -8.847 9.311 -5.560 1.00 41.91 98 GLY A O 1
ATOM 810 N N . PRO A 1 99 ? -7.925 10.932 -6.778 1.00 38.69 99 PRO A N 1
ATOM 811 C CA . PRO A 1 99 ? -7.991 10.207 -8.058 1.00 38.69 99 PRO A CA 1
ATOM 812 C C . PRO A 1 99 ? -7.146 8.908 -8.107 1.00 38.69 99 PRO A C 1
ATOM 814 O O . PRO A 1 99 ? -7.031 8.286 -9.161 1.00 38.69 99 PRO A O 1
ATOM 817 N N . TRP A 1 100 ? -6.549 8.490 -6.985 1.00 41.00 100 TRP A N 1
ATOM 818 C CA . TRP A 1 100 ? -5.672 7.326 -6.827 1.00 41.00 100 TRP A CA 1
ATOM 819 C C . TRP A 1 100 ? -6.422 6.004 -6.633 1.00 41.00 100 TRP A C 1
ATOM 821 O O . TRP A 1 100 ? -5.800 4.946 -6.715 1.00 41.00 100 TRP A O 1
ATOM 831 N N . TRP A 1 101 ? -7.749 6.049 -6.462 1.00 37.81 101 TRP A N 1
ATOM 832 C CA . TRP A 1 101 ? -8.629 4.870 -6.410 1.00 37.81 101 TRP A CA 1
ATOM 833 C C . TRP A 1 101 ? -8.497 3.937 -7.622 1.00 37.81 101 TRP A C 1
ATOM 835 O O . TRP A 1 101 ? -8.936 2.797 -7.566 1.00 37.81 101 TRP A O 1
ATOM 845 N N . SER A 1 102 ? -7.865 4.370 -8.719 1.00 38.16 102 SER A N 1
ATOM 846 C CA . SER A 1 102 ? -7.581 3.483 -9.849 1.00 38.16 102 SER A CA 1
ATOM 847 C C . SER A 1 102 ? -6.441 2.479 -9.618 1.00 38.16 102 SER A C 1
ATOM 849 O O . SER A 1 102 ? -6.261 1.609 -10.466 1.00 38.16 102 SER A O 1
ATOM 851 N N . TYR A 1 103 ? -5.647 2.614 -8.547 1.00 38.84 103 TYR A N 1
ATOM 852 C CA . TYR A 1 103 ? -4.443 1.792 -8.312 1.00 38.84 103 TYR A CA 1
ATOM 853 C C . TYR A 1 103 ? -4.473 0.968 -7.032 1.00 38.84 103 TYR A C 1
ATOM 855 O O . TYR A 1 103 ? -3.835 -0.082 -6.967 1.00 38.84 103 TYR A O 1
ATOM 863 N N . VAL A 1 104 ? -5.194 1.437 -6.021 1.00 41.12 104 VAL A N 1
ATOM 864 C CA . VAL A 1 104 ? -5.486 0.622 -4.844 1.00 41.12 104 VAL A CA 1
ATOM 865 C C . VAL A 1 104 ? -6.547 -0.338 -5.297 1.00 41.12 104 VAL A C 1
ATOM 867 O O . VAL A 1 104 ? -7.514 0.121 -5.903 1.00 41.12 104 VAL A O 1
ATOM 870 N N . THR A 1 105 ? -6.262 -1.631 -5.109 1.00 46.25 105 THR A N 1
ATOM 871 C CA . THR A 1 105 ? -7.055 -2.774 -5.565 1.00 46.25 105 THR A CA 1
ATOM 872 C C . THR A 1 105 ? -8.476 -2.323 -5.792 1.00 46.25 105 THR A C 1
ATOM 874 O O . THR A 1 105 ? -9.185 -1.949 -4.855 1.00 46.25 105 THR A O 1
ATOM 877 N N . GLN A 1 106 ? -8.882 -2.267 -7.057 1.00 45.66 106 GLN A N 1
ATOM 878 C CA . GLN A 1 106 ? -10.272 -1.982 -7.339 1.00 45.66 106 GLN A CA 1
ATOM 879 C C . GLN A 1 106 ? -11.143 -2.995 -6.588 1.00 45.66 106 GLN A C 1
ATOM 881 O O . GLN A 1 106 ? -12.247 -2.646 -6.236 1.00 45.66 106 GLN A O 1
ATOM 886 N N . GLU A 1 107 ? -10.609 -4.161 -6.196 1.00 46.66 107 GLU A N 1
ATOM 887 C CA . GLU A 1 107 ? -11.224 -5.049 -5.215 1.00 46.66 107 GLU A CA 1
ATOM 888 C C . GLU A 1 107 ? -11.442 -4.429 -3.828 1.00 46.66 107 GLU A C 1
ATOM 890 O O . GLU A 1 107 ? -12.481 -4.687 -3.249 1.00 46.66 107 GLU A O 1
ATOM 895 N N . PHE A 1 108 ? -10.533 -3.633 -3.251 1.00 52.88 108 PHE A N 1
ATOM 896 C CA . PHE A 1 108 ? -10.783 -2.946 -1.975 1.00 52.88 108 PHE A CA 1
ATOM 897 C C . PHE A 1 108 ? -11.757 -1.780 -2.143 1.00 52.88 108 PHE A C 1
ATOM 899 O O . PHE A 1 108 ? -12.636 -1.601 -1.311 1.00 52.88 108 PHE A O 1
ATOM 906 N N . ALA A 1 109 ? -11.660 -1.038 -3.246 1.00 48.56 109 ALA A N 1
ATOM 907 C CA . ALA A 1 109 ? -12.649 -0.030 -3.614 1.00 48.56 109 ALA A CA 1
ATOM 908 C C . 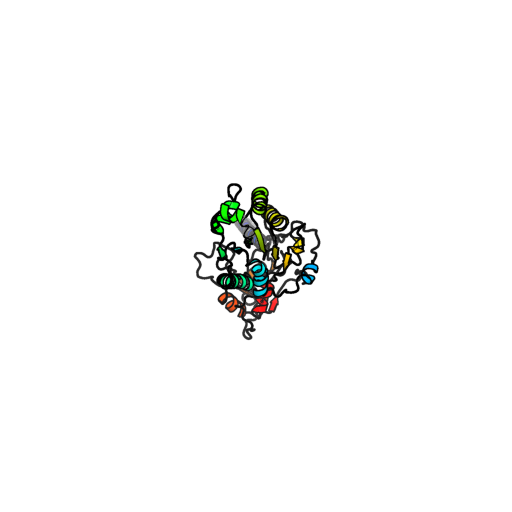ALA A 1 109 ? -14.044 -0.639 -3.834 1.00 48.56 109 ALA A C 1
ATOM 910 O O . ALA A 1 109 ? -15.019 -0.134 -3.301 1.00 48.56 109 ALA A O 1
ATOM 911 N N . GLU A 1 110 ? -14.131 -1.757 -4.553 1.00 51.97 110 GLU A N 1
ATOM 912 C CA . GLU A 1 110 ? -15.335 -2.559 -4.769 1.00 51.97 110 GLU A CA 1
ATOM 913 C C . GLU A 1 110 ? -15.796 -3.193 -3.459 1.00 51.97 110 GLU A C 1
ATOM 915 O O . GLU A 1 110 ? -16.991 -3.225 -3.215 1.00 51.97 110 GLU A O 1
ATOM 920 N N . ILE A 1 111 ? -14.895 -3.651 -2.583 1.00 52.81 111 ILE A N 1
ATOM 921 C CA . ILE A 1 111 ? -15.231 -4.071 -1.216 1.00 52.81 111 ILE A CA 1
ATOM 922 C C . ILE A 1 111 ? -15.880 -2.893 -0.496 1.00 52.81 111 ILE A C 1
ATOM 924 O O . ILE A 1 111 ? -16.943 -3.083 0.064 1.00 52.81 111 ILE A O 1
ATOM 928 N N . LEU A 1 112 ? -15.325 -1.680 -0.545 1.00 53.31 112 LEU A N 1
ATOM 929 C CA . LEU A 1 112 ? -15.883 -0.500 0.124 1.00 53.31 112 LEU A CA 1
ATOM 930 C C . LEU A 1 112 ? -17.216 -0.038 -0.488 1.00 53.31 112 LEU A C 1
ATOM 932 O O . LEU A 1 112 ? -18.149 0.247 0.258 1.00 53.31 112 LEU A O 1
ATOM 936 N N . THR A 1 113 ? -17.343 -0.017 -1.816 1.00 51.56 113 THR A N 1
ATOM 937 C CA . THR A 1 113 ? -18.583 0.321 -2.534 1.00 51.56 113 THR A CA 1
ATOM 938 C C . THR A 1 113 ? -19.673 -0.707 -2.261 1.00 51.56 113 THR A C 1
ATOM 940 O O . THR A 1 113 ? -20.790 -0.351 -1.900 1.00 51.56 113 THR A O 1
ATOM 943 N N . HIS A 1 114 ? -19.355 -1.995 -2.345 1.00 52.97 114 HIS A N 1
ATOM 944 C CA . HIS A 1 114 ? -20.312 -3.027 -1.983 1.00 52.97 114 HIS A CA 1
ATOM 945 C C . HIS A 1 114 ? -20.569 -3.059 -0.464 1.00 52.97 114 HIS A C 1
ATOM 947 O O . HIS A 1 114 ? -21.659 -3.441 -0.062 1.00 52.97 114 HIS A O 1
ATOM 953 N N . LEU A 1 115 ? -19.620 -2.670 0.401 1.00 53.16 115 LEU A N 1
ATOM 954 C CA . LEU A 1 115 ? -19.860 -2.496 1.842 1.00 53.16 115 LEU A CA 1
ATOM 955 C C . LEU A 1 115 ? -20.910 -1.402 2.061 1.00 53.16 115 LEU A C 1
ATOM 957 O O . LEU A 1 115 ? -21.826 -1.609 2.846 1.00 53.16 115 LEU A O 1
ATOM 961 N N . GLU A 1 116 ? -20.831 -0.281 1.343 1.00 52.66 116 GLU A N 1
ATOM 962 C CA . GLU A 1 116 ? -21.837 0.786 1.387 1.00 52.66 116 GLU A CA 1
ATOM 963 C C . GLU A 1 116 ? -23.216 0.293 0.908 1.00 52.66 116 GLU A C 1
ATOM 965 O O . GLU A 1 116 ? -24.210 0.441 1.626 1.00 52.66 116 GLU A O 1
ATOM 970 N N . GLU A 1 117 ? -23.279 -0.389 -0.242 1.00 56.38 117 GLU A N 1
ATOM 971 C CA . GLU A 1 117 ? -24.514 -0.995 -0.768 1.00 56.38 117 GLU A CA 1
ATOM 972 C C . GLU A 1 117 ? -25.097 -2.071 0.163 1.00 56.38 117 GLU A C 1
ATOM 974 O O . GLU A 1 117 ? -26.316 -2.174 0.334 1.00 56.38 117 GLU A O 1
ATOM 979 N N . LEU A 1 118 ? -24.240 -2.879 0.792 1.00 50.28 118 LEU A N 1
ATOM 980 C CA . LEU A 1 118 ? -24.641 -3.875 1.779 1.00 50.28 118 LEU A CA 1
ATOM 981 C C . LEU A 1 118 ? -25.062 -3.223 3.089 1.00 50.28 118 LEU A C 1
ATOM 983 O O . LEU A 1 118 ? -25.981 -3.732 3.724 1.00 50.28 118 LEU A O 1
ATOM 987 N N . GLY A 1 119 ? -24.474 -2.096 3.485 1.00 51.53 119 GLY A N 1
ATOM 988 C CA . GLY A 1 119 ? -24.862 -1.334 4.669 1.00 51.53 119 GLY A CA 1
ATOM 989 C C . GLY A 1 119 ? -26.310 -0.905 4.653 1.00 51.53 119 GLY A C 1
ATOM 990 O O . GLY A 1 119 ? -27.035 -1.135 5.623 1.00 51.53 119 GLY A O 1
ATOM 991 N N . ILE A 1 120 ? -26.751 -0.414 3.493 1.00 55.91 120 ILE A N 1
ATOM 992 C CA . ILE A 1 120 ? -28.155 -0.093 3.215 1.00 55.91 120 ILE A CA 1
ATOM 993 C C . ILE A 1 120 ? -29.060 -1.311 3.474 1.00 55.91 120 ILE A C 1
ATOM 995 O O . ILE A 1 120 ? -30.197 -1.157 3.913 1.00 55.91 120 ILE A O 1
ATOM 999 N N . ARG A 1 121 ? -28.555 -2.532 3.251 1.00 55.16 121 ARG A N 1
ATOM 1000 C CA . ARG A 1 121 ? -29.297 -3.791 3.420 1.00 55.16 121 ARG A CA 1
ATOM 1001 C C . ARG A 1 121 ? -29.137 -4.455 4.795 1.00 55.16 121 ARG A C 1
ATOM 1003 O O . ARG A 1 121 ? -29.914 -5.356 5.092 1.00 55.16 121 ARG A O 1
ATOM 1010 N N . SER A 1 122 ? -28.158 -4.068 5.623 1.00 50.50 122 SER A N 1
ATOM 1011 C CA . SER A 1 122 ? -27.712 -4.880 6.777 1.00 50.50 122 SER A CA 1
ATOM 1012 C C . SER A 1 122 ? -27.678 -4.177 8.145 1.00 50.50 122 SER A C 1
ATOM 1014 O O . SER A 1 122 ? -27.041 -4.674 9.070 1.00 50.50 122 SER A O 1
ATOM 1016 N N . ASN A 1 123 ? -28.401 -3.064 8.339 1.00 57.50 123 ASN A N 1
ATOM 1017 C CA . ASN A 1 123 ? -28.381 -2.262 9.585 1.00 57.50 123 ASN A CA 1
ATOM 1018 C C . ASN A 1 123 ? -26.974 -1.767 9.990 1.00 57.50 123 ASN A C 1
ATOM 1020 O O . ASN A 1 123 ? -26.749 -1.358 11.133 1.00 57.50 123 ASN A O 1
ATOM 1024 N N . ILE A 1 124 ? -26.023 -1.781 9.057 1.00 57.94 124 ILE A N 1
ATOM 1025 C CA . ILE A 1 124 ? -24.663 -1.300 9.266 1.00 57.94 124 ILE A CA 1
ATOM 1026 C C . ILE A 1 124 ? -24.606 0.163 8.835 1.00 57.94 124 ILE A C 1
ATOM 1028 O O . ILE A 1 124 ? -24.904 0.499 7.691 1.00 57.94 124 ILE A O 1
ATOM 1032 N N . THR A 1 125 ? -24.205 1.045 9.752 1.00 62.94 125 THR A N 1
ATOM 1033 C CA . THR A 1 125 ? -24.040 2.470 9.436 1.00 62.94 125 THR A CA 1
ATOM 1034 C C . THR A 1 125 ? -22.599 2.762 9.041 1.00 62.94 125 THR A C 1
ATOM 1036 O O . THR A 1 125 ? -21.699 2.628 9.872 1.00 62.94 125 THR A O 1
ATOM 1039 N N . TYR A 1 126 ? -22.400 3.208 7.802 1.00 65.06 126 TYR A N 1
ATOM 1040 C CA . TYR A 1 126 ? -21.111 3.656 7.280 1.00 65.06 126 TYR A CA 1
ATOM 1041 C C . TYR A 1 126 ? -20.958 5.163 7.443 1.00 65.06 126 TYR A C 1
ATOM 1043 O O . TYR A 1 126 ? -21.878 5.923 7.128 1.00 65.06 126 TYR A O 1
ATOM 1051 N N . ARG A 1 127 ? -19.800 5.605 7.940 1.00 67.50 127 ARG A N 1
ATOM 1052 C CA . ARG A 1 127 ? -19.477 7.030 8.070 1.00 67.50 127 ARG A CA 1
ATOM 1053 C C . ARG A 1 127 ? -18.037 7.300 7.628 1.00 67.50 127 ARG A C 1
ATOM 1055 O O . ARG A 1 127 ? -17.129 6.576 8.052 1.00 67.50 127 ARG A O 1
ATOM 1062 N N . PRO A 1 128 ? -17.801 8.342 6.813 1.00 63.91 128 PRO A N 1
ATOM 1063 C CA . PRO A 1 128 ? -16.448 8.802 6.555 1.00 63.91 128 PRO A CA 1
ATOM 1064 C C . PRO A 1 128 ? -15.860 9.387 7.842 1.00 63.91 128 PRO A C 1
ATOM 1066 O O . PRO A 1 128 ? -16.573 9.994 8.646 1.00 63.91 128 PRO A O 1
ATOM 1069 N N . PHE A 1 129 ? -14.551 9.245 8.031 1.00 64.25 129 PHE A N 1
ATOM 1070 C CA . PHE A 1 129 ? -13.858 10.021 9.057 1.00 64.25 129 PHE A CA 1
ATOM 1071 C C . PHE A 1 129 ? -14.082 11.520 8.815 1.00 64.25 129 PHE A C 1
ATOM 1073 O O . PHE A 1 129 ? -13.877 11.978 7.686 1.00 64.25 129 PHE A O 1
ATOM 1080 N N . PRO A 1 130 ? -14.454 12.298 9.849 1.00 60.62 130 PRO A N 1
ATOM 1081 C CA . PRO A 1 130 ? -14.476 13.751 9.767 1.00 60.62 130 PRO A CA 1
ATOM 1082 C C . PRO A 1 130 ? -13.115 14.259 9.285 1.00 60.62 130 PRO A C 1
ATOM 1084 O O . PRO A 1 130 ? -12.115 14.175 10.007 1.00 60.62 130 PRO A O 1
ATOM 1087 N N . GLN A 1 131 ? -13.070 14.743 8.044 1.00 58.81 131 GLN A N 1
ATOM 1088 C CA . GLN A 1 131 ? -11.846 15.267 7.456 1.00 58.81 131 GLN A CA 1
ATOM 1089 C C . GLN A 1 131 ? -11.416 16.530 8.222 1.00 58.81 131 GLN A C 1
ATOM 1091 O O . GLN A 1 131 ? -12.247 17.248 8.778 1.00 58.81 131 GLN A O 1
ATOM 1096 N N . HIS A 1 132 ? -10.109 16.809 8.223 1.00 55.28 132 HIS A N 1
ATOM 1097 C CA . HIS A 1 132 ? -9.474 18.059 8.685 1.00 55.28 132 HIS A CA 1
ATOM 1098 C C . HIS A 1 132 ? -9.044 18.188 10.153 1.00 55.28 132 HIS A C 1
ATOM 1100 O O . HIS A 1 132 ? -8.477 19.226 10.498 1.00 55.28 132 HIS A O 1
ATOM 1106 N N . ILE A 1 133 ? -9.188 17.172 11.010 1.00 60.12 133 ILE A N 1
ATOM 1107 C CA . ILE A 1 133 ? -8.598 17.250 12.358 1.00 60.12 133 ILE A CA 1
ATOM 1108 C C . ILE A 1 133 ? -7.217 16.599 12.358 1.00 60.12 133 ILE A C 1
ATOM 1110 O O . ILE A 1 133 ? -7.072 15.383 12.254 1.00 60.12 133 ILE A O 1
ATOM 1114 N N . LYS A 1 134 ? -6.179 17.429 12.489 1.00 66.00 134 LYS A N 1
ATOM 1115 C CA . LYS A 1 134 ? -4.836 16.954 12.819 1.00 66.00 134 LYS A CA 1
ATOM 1116 C C . LYS A 1 134 ? -4.871 16.467 14.264 1.00 66.00 134 LYS A C 1
ATOM 1118 O O . LYS A 1 134 ? -4.838 17.284 15.177 1.00 66.00 134 LYS A O 1
ATOM 1123 N N . PHE A 1 135 ? -4.975 15.156 14.463 1.00 71.25 135 PHE A N 1
ATOM 1124 C CA . PHE A 1 135 ? -4.969 14.607 15.811 1.00 71.25 135 PHE A CA 1
ATOM 1125 C C . PHE A 1 135 ? -3.638 14.891 16.494 1.00 71.25 135 PHE A C 1
ATOM 1127 O O . PHE A 1 135 ? -2.554 14.630 15.961 1.00 71.25 135 PHE A O 1
ATOM 1134 N N . ASP A 1 136 ? -3.746 15.390 17.708 1.00 77.81 136 ASP A N 1
ATOM 1135 C CA . ASP A 1 136 ? -2.632 15.620 18.601 1.00 77.81 136 ASP A CA 1
ATOM 1136 C C . ASP A 1 136 ? -3.036 15.296 20.044 1.00 77.81 136 ASP A C 1
ATOM 1138 O O . ASP A 1 136 ? -4.135 14.816 20.328 1.00 77.81 136 ASP A O 1
ATOM 1142 N N . TYR A 1 137 ? -2.130 15.564 20.980 1.00 78.62 137 TYR A N 1
ATOM 1143 C CA . TYR A 1 137 ? -2.345 15.301 22.399 1.00 78.62 137 TYR A CA 1
ATOM 1144 C C . TYR A 1 137 ? -3.507 16.105 23.016 1.00 78.62 137 TYR A C 1
ATOM 1146 O O . TYR A 1 137 ? -3.933 15.772 24.120 1.00 78.62 137 TYR A O 1
ATOM 1154 N N . GLN A 1 138 ? -4.021 17.136 22.340 1.00 83.06 138 GLN A N 1
ATOM 1155 C CA . GLN A 1 138 ? -5.165 17.930 22.795 1.00 83.06 138 GLN A CA 1
ATOM 1156 C C . GLN A 1 138 ? -6.495 17.365 22.285 1.00 83.06 138 GLN A C 1
ATOM 1158 O O . GLN A 1 138 ? -7.560 17.718 22.792 1.00 83.06 138 GLN A O 1
ATOM 1163 N N . THR A 1 139 ? -6.457 16.473 21.295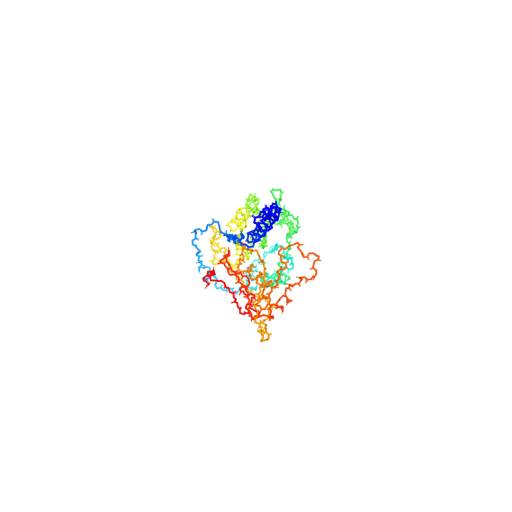 1.00 83.62 139 THR A N 1
ATOM 1164 C CA . THR A 1 139 ? -7.669 15.890 20.724 1.00 83.62 139 THR A CA 1
ATOM 1165 C C . THR A 1 139 ? -8.338 14.946 21.723 1.00 83.62 139 THR A C 1
ATOM 1167 O O . THR A 1 139 ? -7.703 14.054 22.271 1.00 83.62 139 THR A O 1
ATOM 1170 N N . ASN A 1 140 ? -9.646 15.095 21.947 1.00 87.00 140 ASN A N 1
ATOM 1171 C CA . ASN A 1 140 ? -10.417 14.122 22.721 1.00 87.00 140 ASN A CA 1
ATOM 1172 C C . ASN A 1 140 ? -10.907 13.002 21.791 1.00 87.00 140 ASN A C 1
ATOM 1174 O O . ASN A 1 140 ? -11.961 13.132 21.167 1.00 87.00 140 ASN A O 1
ATOM 1178 N N . LEU A 1 141 ? -10.144 11.904 21.707 1.00 84.56 141 LEU A N 1
ATOM 1179 C CA . LEU A 1 141 ? -10.488 10.765 20.847 1.00 84.56 141 LEU A CA 1
ATOM 1180 C C . LEU A 1 141 ? -11.880 10.194 21.144 1.00 84.56 141 LEU A C 1
ATOM 1182 O O . LEU A 1 141 ? -12.619 9.907 20.212 1.00 84.56 141 LEU A O 1
ATOM 1186 N N . THR A 1 142 ? -12.268 10.073 22.417 1.00 84.56 142 THR A N 1
ATOM 1187 C CA . THR A 1 142 ? -13.574 9.490 22.794 1.00 84.56 142 THR A CA 1
ATOM 1188 C C . THR A 1 142 ? -14.708 10.280 22.161 1.00 84.56 142 THR A C 1
ATOM 1190 O O . THR A 1 142 ? -15.522 9.729 21.420 1.00 84.56 142 THR A O 1
ATOM 1193 N N . ARG A 1 143 ? -14.697 11.599 22.369 1.00 84.44 143 ARG A N 1
ATOM 1194 C CA . ARG A 1 143 ? -15.702 12.489 21.794 1.00 84.44 143 ARG A CA 1
ATOM 1195 C C . ARG A 1 143 ? -15.641 12.509 20.270 1.00 84.44 143 ARG A C 1
ATOM 1197 O O . ARG A 1 143 ? -16.682 12.538 19.626 1.00 84.44 143 ARG A O 1
ATOM 1204 N N . TYR A 1 144 ? -14.443 12.466 19.689 1.00 83.19 144 TYR A N 1
ATOM 1205 C CA . TYR A 1 144 ? -14.276 12.416 18.238 1.00 83.19 144 TYR A CA 1
ATOM 1206 C C . TYR A 1 144 ? -14.960 11.184 17.623 1.00 83.19 144 TYR A C 1
ATOM 1208 O O . TYR A 1 144 ? -15.759 11.329 16.700 1.00 83.19 144 TYR A O 1
ATOM 1216 N N . PHE A 1 145 ? -14.696 9.986 18.157 1.00 81.12 145 PHE A N 1
ATOM 1217 C CA . PHE A 1 145 ? -15.273 8.739 17.649 1.00 81.12 145 PHE A CA 1
ATOM 1218 C C . PHE A 1 145 ? -16.794 8.691 17.825 1.00 81.12 145 PHE A C 1
ATOM 1220 O O . PHE A 1 145 ? -17.504 8.334 16.886 1.00 81.12 145 PHE A O 1
ATOM 1227 N N . LEU A 1 146 ? -17.304 9.100 18.990 1.00 82.50 146 LEU A N 1
ATOM 1228 C CA . LEU A 1 146 ? -18.746 9.150 19.249 1.00 82.50 146 LEU A CA 1
ATOM 1229 C C . LEU A 1 146 ? -19.459 10.141 18.323 1.00 82.50 146 LEU A C 1
ATOM 1231 O O . LEU A 1 146 ? -20.477 9.791 17.729 1.00 82.50 146 LEU A O 1
ATOM 1235 N N . ASN A 1 147 ? -18.880 11.329 18.115 1.00 83.12 147 ASN A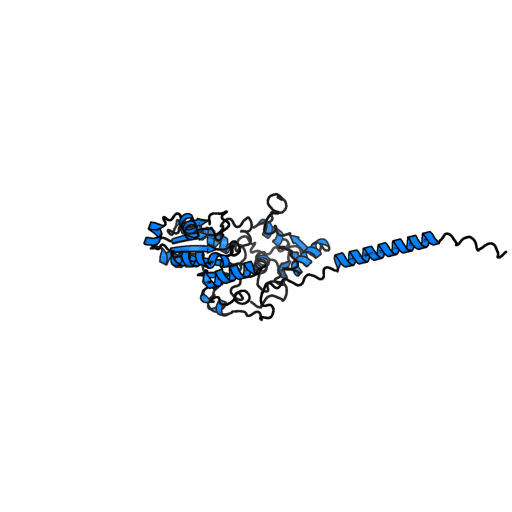 N 1
ATOM 1236 C CA . ASN A 1 147 ? -19.400 12.312 17.166 1.00 83.12 147 ASN A CA 1
ATOM 1237 C C . ASN A 1 147 ? -19.412 11.764 15.732 1.00 83.12 147 ASN A C 1
ATOM 1239 O O . ASN A 1 147 ? -20.410 11.925 15.037 1.00 83.12 147 ASN A O 1
ATOM 1243 N N . GLY A 1 148 ? -18.336 11.096 15.298 1.00 77.56 148 GLY A N 1
ATOM 1244 C CA . GLY A 1 148 ? -18.260 10.470 13.972 1.00 77.56 148 GLY A CA 1
ATOM 1245 C C . GLY A 1 148 ? -19.317 9.381 13.761 1.00 77.56 148 GLY A C 1
ATOM 1246 O O . GLY A 1 148 ? -19.811 9.203 12.651 1.00 77.56 148 GLY A O 1
ATOM 1247 N N . CYS A 1 149 ? -19.721 8.697 14.834 1.00 75.88 149 CYS A N 1
ATOM 1248 C CA . CYS A 1 149 ? -20.806 7.717 14.808 1.00 75.88 149 CYS A CA 1
ATOM 1249 C C . CYS A 1 149 ? -22.205 8.337 14.991 1.00 75.88 149 CYS A C 1
ATOM 1251 O O . CYS A 1 149 ? -23.196 7.619 14.872 1.00 75.88 149 CYS A O 1
ATOM 1253 N N . HIS A 1 150 ? -22.307 9.639 15.288 1.00 81.00 150 HIS A N 1
ATOM 1254 C CA . HIS A 1 150 ? -23.531 10.297 15.767 1.00 81.00 150 HIS A CA 1
ATOM 1255 C C . HIS A 1 150 ? -24.152 9.609 16.995 1.00 81.00 150 HIS A C 1
ATOM 1257 O O . HIS A 1 150 ? -25.373 9.531 17.130 1.00 81.00 150 HIS A O 1
ATOM 1263 N N . PHE A 1 151 ? -23.311 9.089 17.886 1.00 80.75 151 PHE A N 1
ATOM 1264 C CA . PHE A 1 151 ? -23.758 8.449 19.115 1.00 80.75 151 PHE A CA 1
ATOM 1265 C C . PHE A 1 151 ? -23.773 9.433 20.279 1.00 80.75 151 PHE A C 1
ATOM 1267 O O . PHE A 1 151 ? -22.822 10.187 20.485 1.00 80.75 151 PHE A O 1
ATOM 1274 N N . ASP A 1 152 ? -24.845 9.377 21.068 1.00 77.81 152 ASP A N 1
ATOM 1275 C CA . ASP A 1 152 ? -24.876 9.993 22.389 1.00 77.81 152 ASP A CA 1
ATOM 1276 C C . ASP A 1 152 ? -23.953 9.211 23.337 1.00 77.81 152 ASP A C 1
ATOM 1278 O O . ASP A 1 152 ? -24.037 7.984 23.440 1.00 77.81 152 ASP A O 1
ATOM 1282 N N . GLU A 1 153 ? -23.051 9.921 24.016 1.00 79.62 153 GLU A N 1
ATOM 1283 C CA . GLU A 1 153 ? -22.026 9.316 24.871 1.00 79.62 153 GLU A CA 1
ATOM 1284 C C . GLU A 1 153 ? -22.641 8.501 26.014 1.00 79.62 153 GLU A C 1
ATOM 1286 O O . GLU A 1 153 ? -22.201 7.379 26.280 1.00 79.62 153 GLU A O 1
ATOM 1291 N N . HIS A 1 154 ? -23.701 9.012 26.645 1.00 77.81 154 HIS A N 1
ATOM 1292 C CA . HIS A 1 154 ? -24.358 8.333 27.758 1.00 77.81 154 HIS A CA 1
ATOM 1293 C C . HIS A 1 154 ? -25.084 7.067 27.298 1.00 77.81 154 HIS A C 1
ATOM 1295 O O . HIS A 1 154 ? -24.899 6.001 27.893 1.00 77.81 154 HIS A O 1
ATOM 1301 N N . ALA A 1 155 ? -25.851 7.152 26.210 1.00 74.06 155 ALA A N 1
ATOM 1302 C CA . ALA A 1 155 ? -26.552 6.007 25.640 1.00 74.06 155 ALA A CA 1
ATOM 1303 C C . ALA A 1 155 ? -25.579 4.926 25.146 1.00 74.06 155 ALA A C 1
ATOM 1305 O O . ALA A 1 155 ? -25.838 3.728 25.292 1.00 74.06 155 ALA A O 1
ATOM 1306 N N . TYR A 1 156 ? -24.439 5.323 24.580 1.00 75.06 156 TYR A N 1
ATOM 1307 C CA . TYR A 1 156 ? -23.465 4.376 24.055 1.00 75.06 156 TYR A CA 1
ATOM 1308 C C . TYR A 1 156 ? -22.730 3.624 25.165 1.00 75.06 156 TYR A C 1
ATOM 1310 O O . TYR A 1 156 ? -22.619 2.396 25.103 1.00 75.06 156 TYR A O 1
ATOM 1318 N N . ILE A 1 157 ? -22.254 4.336 26.195 1.00 72.69 157 ILE A N 1
ATOM 1319 C CA . ILE A 1 157 ? -21.546 3.720 27.329 1.00 72.69 157 ILE A CA 1
ATOM 1320 C C . ILE A 1 157 ? -22.428 2.656 27.999 1.00 72.69 157 ILE A C 1
ATOM 1322 O O . ILE A 1 157 ? -21.927 1.603 28.399 1.00 72.69 157 ILE A O 1
ATOM 1326 N N . GLN A 1 158 ? -23.742 2.888 28.061 1.00 76.38 158 GLN A N 1
ATOM 1327 C CA . GLN A 1 158 ? -24.702 1.929 28.607 1.00 76.38 158 GLN A CA 1
ATOM 1328 C C . GLN A 1 158 ? -24.930 0.718 27.688 1.00 76.38 158 GLN A C 1
ATOM 1330 O O . GLN A 1 158 ? -24.929 -0.416 28.165 1.00 76.38 158 GLN A O 1
ATOM 1335 N N . ASN A 1 159 ? -25.084 0.931 26.377 1.00 74.56 159 ASN A N 1
ATOM 1336 C CA . ASN A 1 159 ? -25.471 -0.130 25.437 1.00 74.56 159 ASN A CA 1
ATOM 1337 C C . ASN A 1 159 ? -24.295 -0.928 24.847 1.00 74.56 159 ASN A C 1
ATOM 1339 O O . ASN A 1 159 ? -24.513 -1.995 24.273 1.00 74.56 159 ASN A O 1
ATOM 1343 N N . LYS A 1 160 ? -23.051 -0.439 24.978 1.00 74.75 160 LYS A N 1
ATOM 1344 C CA . LYS A 1 160 ? -21.816 -1.092 24.492 1.00 74.75 160 LYS A CA 1
ATOM 1345 C C . LYS A 1 160 ? -21.923 -1.630 23.057 1.00 74.75 160 LYS A C 1
ATOM 1347 O O . LYS A 1 160 ? -21.487 -2.750 22.757 1.00 74.75 160 LYS A O 1
ATOM 1352 N N . VAL A 1 161 ? -22.502 -0.811 22.181 1.00 77.69 161 VAL A N 1
ATOM 1353 C CA . VAL A 1 161 ? -22.536 -1.004 20.723 1.00 77.69 161 VAL A CA 1
ATOM 1354 C C . VAL A 1 161 ? -21.109 -1.280 20.226 1.00 77.69 161 VAL A C 1
ATOM 1356 O O . VAL A 1 161 ? -20.141 -0.822 20.826 1.00 77.69 161 VAL A O 1
ATOM 1359 N N . LEU A 1 162 ? -20.945 -2.103 19.189 1.00 81.38 162 LEU A N 1
ATOM 1360 C CA . LEU A 1 162 ? -19.626 -2.373 18.613 1.00 81.38 162 LEU A CA 1
ATOM 1361 C C . LEU A 1 162 ? -19.327 -1.323 17.536 1.00 81.38 162 LEU A C 1
ATOM 1363 O O . LEU A 1 162 ? -20.082 -1.197 16.573 1.00 81.38 162 LEU A O 1
ATOM 1367 N N . ILE A 1 163 ? -18.204 -0.618 17.664 1.00 81.50 163 ILE A N 1
ATOM 1368 C CA . ILE A 1 163 ? -17.667 0.226 16.589 1.00 81.50 163 ILE A CA 1
ATOM 1369 C C . ILE A 1 163 ? -16.536 -0.537 15.904 1.00 81.50 163 ILE A C 1
ATOM 1371 O O . ILE A 1 163 ? -15.602 -1.006 16.556 1.00 81.50 163 ILE A O 1
ATOM 1375 N N . VAL A 1 164 ? -16.604 -0.640 14.584 1.00 81.75 164 VAL A N 1
ATOM 1376 C CA . VAL A 1 164 ? -15.513 -1.128 13.744 1.00 81.75 164 VAL A CA 1
ATOM 1377 C C . VAL A 1 164 ? -14.930 0.068 13.004 1.00 81.75 164 VAL A C 1
ATOM 1379 O O . VAL A 1 164 ? -15.648 0.853 12.394 1.00 81.75 164 VAL A O 1
ATOM 1382 N N . VAL A 1 165 ? -13.618 0.238 13.077 1.00 80.88 165 VAL A N 1
ATOM 1383 C CA . VAL A 1 165 ? -12.918 1.357 12.445 1.00 80.88 165 VAL A CA 1
ATOM 1384 C C . VAL A 1 165 ? -11.960 0.780 11.428 1.00 80.88 165 VAL A C 1
ATOM 1386 O O . VAL A 1 165 ? -11.067 0.025 11.801 1.00 80.88 165 VAL A O 1
ATOM 1389 N N . LEU A 1 166 ? -12.137 1.139 10.165 1.00 79.38 166 LEU A N 1
ATOM 1390 C CA . LEU A 1 166 ? -11.236 0.772 9.089 1.00 79.38 166 LEU A CA 1
ATOM 1391 C C . LEU A 1 166 ? -10.294 1.933 8.783 1.00 79.38 166 LEU A C 1
ATOM 1393 O O . LEU A 1 166 ? -10.724 3.037 8.448 1.00 79.38 166 LEU A O 1
ATOM 1397 N N . ILE A 1 167 ? -9.003 1.651 8.897 1.00 80.75 167 ILE A N 1
ATOM 1398 C CA . ILE A 1 167 ? -7.921 2.618 8.739 1.00 80.75 167 ILE A CA 1
ATOM 1399 C C . ILE A 1 167 ? -7.059 2.182 7.572 1.00 80.75 167 ILE A C 1
ATOM 1401 O O . ILE A 1 167 ? -6.618 1.035 7.529 1.00 80.75 167 ILE A O 1
ATOM 1405 N N . TRP A 1 168 ? -6.781 3.104 6.661 1.00 75.31 168 TRP A N 1
ATOM 1406 C CA . TRP A 1 168 ? -5.903 2.847 5.523 1.00 75.31 168 TRP A CA 1
ATOM 1407 C C . TRP A 1 168 ? -4.701 3.791 5.525 1.00 75.31 168 TRP A C 1
ATOM 1409 O O . TRP A 1 168 ? -3.563 3.353 5.343 1.00 75.31 168 TRP A O 1
ATOM 1419 N N . ASN A 1 169 ? -4.887 5.072 5.848 1.00 72.81 169 ASN A N 1
ATOM 1420 C CA . ASN A 1 169 ? -3.762 5.989 5.953 1.00 72.81 169 ASN A CA 1
ATOM 1421 C C . ASN A 1 169 ? -3.096 5.872 7.329 1.00 72.81 169 ASN A C 1
ATOM 1423 O O . ASN A 1 169 ? -3.125 6.778 8.153 1.00 72.81 169 ASN A O 1
ATOM 1427 N N . VAL A 1 170 ? -2.398 4.761 7.562 1.00 78.12 170 VAL A N 1
ATOM 1428 C CA . VAL A 1 170 ? -1.717 4.474 8.839 1.00 78.12 170 VAL A CA 1
ATOM 1429 C C . VAL A 1 170 ? -0.692 5.538 9.257 1.00 78.12 170 VAL A C 1
ATOM 1431 O O . VAL A 1 170 ? -0.291 5.583 10.420 1.00 78.12 170 VAL A O 1
ATOM 1434 N N . ASN A 1 171 ? -0.253 6.385 8.319 1.00 75.44 171 ASN A N 1
ATOM 1435 C CA . ASN A 1 171 ? 0.713 7.457 8.541 1.00 75.44 171 ASN A CA 1
ATOM 1436 C C . ASN A 1 171 ? 0.076 8.798 8.926 1.00 75.44 171 ASN A C 1
ATOM 1438 O O . ASN A 1 171 ? 0.818 9.712 9.286 1.00 75.44 171 ASN A O 1
ATOM 1442 N N . SER A 1 172 ? -1.251 8.940 8.847 1.00 69.06 172 SER A N 1
ATOM 1443 C CA . SER A 1 172 ? -1.933 10.195 9.181 1.00 69.06 172 SER A CA 1
ATOM 1444 C C . SER A 1 172 ? -1.731 10.573 10.651 1.00 69.06 172 SER A C 1
ATOM 1446 O O . SER A 1 172 ? -1.644 11.760 10.977 1.00 69.06 172 SER A O 1
ATOM 1448 N N . LEU A 1 173 ? -1.586 9.573 11.533 1.00 75.06 173 LEU A N 1
ATOM 1449 C CA . LEU A 1 173 ? -1.480 9.755 12.979 1.00 75.06 173 LEU A CA 1
ATOM 1450 C C . LEU A 1 173 ? -0.123 9.311 13.540 1.00 75.06 173 LEU A C 1
ATOM 1452 O O . LEU A 1 173 ? 0.474 8.306 13.143 1.00 75.06 173 LEU A O 1
ATOM 1456 N N . LEU A 1 174 ? 0.335 10.028 14.568 1.00 80.94 174 LEU A N 1
ATOM 1457 C CA . LEU A 1 174 ? 1.445 9.605 15.424 1.00 80.94 174 LEU A CA 1
ATOM 1458 C C . LEU A 1 174 ? 0.915 8.761 16.596 1.00 80.94 174 LEU A C 1
ATOM 1460 O O . LEU A 1 174 ? 1.014 9.167 17.751 1.00 80.94 174 LEU A O 1
ATOM 1464 N N . TRP A 1 175 ? 0.364 7.584 16.288 1.00 87.75 175 TRP A N 1
ATOM 1465 C CA . TRP A 1 175 ? -0.267 6.621 17.201 1.00 87.75 175 TRP A CA 1
ATOM 1466 C C . TRP A 1 175 ? 0.464 6.454 18.539 1.00 87.75 175 TRP A C 1
ATOM 1468 O O . TRP A 1 175 ? -0.143 6.569 19.603 1.00 87.75 175 TRP A O 1
ATOM 1478 N N . HIS A 1 176 ? 1.784 6.261 18.486 1.00 88.44 176 HIS A N 1
ATOM 1479 C CA . HIS A 1 176 ? 2.627 6.062 19.669 1.00 88.44 176 HIS A CA 1
ATOM 1480 C C . HIS A 1 176 ? 2.650 7.265 20.626 1.00 88.44 176 HIS A C 1
ATOM 1482 O O . HIS A 1 176 ? 2.795 7.084 21.831 1.00 88.44 176 HIS A O 1
ATOM 1488 N N . ARG A 1 177 ? 2.487 8.498 20.126 1.00 88.94 177 ARG A N 1
ATOM 1489 C CA . ARG A 1 177 ? 2.467 9.711 20.966 1.00 88.94 177 ARG A CA 1
ATOM 1490 C C . ARG A 1 177 ? 1.150 9.890 21.712 1.00 88.94 177 ARG A C 1
ATOM 1492 O O . ARG A 1 177 ? 1.103 10.632 22.685 1.00 88.94 177 ARG A O 1
ATOM 1499 N N . MET A 1 178 ? 0.096 9.213 21.265 1.00 87.69 178 MET A N 1
ATOM 1500 C CA . MET A 1 178 ? -1.246 9.284 21.843 1.00 87.69 178 MET A CA 1
ATOM 1501 C C . MET A 1 178 ? -1.601 8.012 22.624 1.00 87.69 178 MET A C 1
ATOM 1503 O O . MET A 1 178 ? -2.780 7.734 22.828 1.00 87.69 178 MET A O 1
ATOM 1507 N N . HIS A 1 179 ? -0.599 7.236 23.064 1.00 90.44 179 HIS A N 1
ATOM 1508 C CA . HIS A 1 179 ? -0.783 5.949 23.745 1.00 90.44 179 HIS A CA 1
ATOM 1509 C C . HIS A 1 179 ? -1.866 5.997 24.832 1.00 90.44 179 HIS A C 1
ATOM 1511 O O . HIS A 1 179 ? -2.826 5.239 24.762 1.00 90.44 179 HIS A O 1
ATOM 1517 N N . HIS A 1 180 ? -1.769 6.938 25.778 1.00 90.62 180 HIS A N 1
ATOM 1518 C CA . HIS A 1 180 ? -2.725 7.052 26.885 1.00 90.62 180 HIS A CA 1
ATOM 1519 C C . HIS A 1 180 ? -4.169 7.279 26.424 1.00 90.62 180 HIS A C 1
ATOM 1521 O O . HIS A 1 180 ? -5.098 6.722 27.007 1.00 90.62 180 HIS A O 1
ATOM 1527 N N . GLN A 1 181 ? -4.368 8.071 25.369 1.00 89.50 181 GLN A N 1
ATOM 1528 C CA . GLN A 1 181 ? -5.705 8.335 24.849 1.00 89.50 181 GLN A CA 1
ATOM 1529 C C . GLN A 1 181 ? -6.279 7.107 24.146 1.00 89.50 181 GLN A C 1
ATOM 1531 O O . GLN A 1 181 ? -7.445 6.788 24.352 1.00 89.50 181 GLN A O 1
ATOM 1536 N N . TRP A 1 182 ? -5.464 6.401 23.357 1.00 90.12 182 TRP A N 1
ATOM 1537 C CA . TRP A 1 182 ? -5.884 5.166 22.698 1.00 90.12 182 TRP A CA 1
ATOM 1538 C C . TRP A 1 182 ? -6.208 4.064 23.703 1.00 90.12 182 TRP A C 1
ATOM 1540 O O . TRP A 1 182 ? -7.251 3.434 23.574 1.00 90.12 182 TRP A O 1
ATOM 1550 N N . SER A 1 183 ? -5.370 3.870 24.724 1.00 90.25 183 SER A N 1
ATOM 1551 C CA . SER A 1 183 ? -5.644 2.908 25.796 1.00 90.25 183 SER A CA 1
ATOM 1552 C C . SER A 1 183 ? -6.969 3.231 26.490 1.00 90.25 183 SER A C 1
ATOM 1554 O O . SER A 1 183 ? -7.842 2.373 26.565 1.00 90.25 183 SER A O 1
ATOM 1556 N N . SER A 1 184 ? -7.181 4.493 26.888 1.00 88.94 184 SER A N 1
ATOM 1557 C CA . SER A 1 184 ? -8.437 4.909 27.528 1.00 88.94 184 SER A CA 1
ATOM 1558 C C . SER A 1 184 ? -9.654 4.740 26.611 1.00 88.94 184 SER A C 1
ATOM 1560 O O . SER A 1 184 ? -10.717 4.325 27.067 1.00 88.94 184 SER A O 1
ATOM 1562 N N . LEU A 1 185 ? -9.512 5.043 25.318 1.00 88.50 185 LEU A N 1
ATOM 1563 C CA . LEU A 1 185 ? -10.571 4.868 24.328 1.00 88.50 185 LEU A CA 1
ATOM 1564 C C . LEU A 1 185 ? -10.973 3.393 24.193 1.00 88.50 185 LEU A C 1
ATOM 1566 O O . LEU A 1 185 ? -12.161 3.085 24.237 1.00 88.50 185 LEU A O 1
ATOM 1570 N N . LEU A 1 186 ? -9.990 2.500 24.041 1.00 88.69 186 LEU A N 1
ATOM 1571 C CA . LEU A 1 186 ? -10.203 1.059 23.885 1.00 88.69 186 LEU A CA 1
ATOM 1572 C C . LEU A 1 186 ? -10.778 0.409 25.155 1.00 88.69 186 LEU A C 1
ATOM 1574 O O . LEU A 1 186 ? -11.503 -0.577 25.057 1.00 88.69 186 LEU A O 1
ATOM 1578 N N . GLU A 1 187 ? -10.484 0.957 26.336 1.00 86.88 187 GLU A N 1
ATOM 1579 C CA . GLU A 1 187 ? -11.091 0.530 27.603 1.00 86.88 187 GLU A CA 1
ATOM 1580 C C . GLU A 1 187 ? -12.551 0.985 27.735 1.00 86.88 187 GLU A C 1
ATOM 1582 O O . GLU A 1 187 ? -13.405 0.227 28.199 1.00 86.88 187 GLU A O 1
ATOM 1587 N N . LYS A 1 188 ? -12.849 2.230 27.341 1.00 86.44 188 LYS A N 1
ATOM 1588 C CA . LYS A 1 188 ? -14.181 2.838 27.496 1.00 86.44 188 LYS A CA 1
ATOM 1589 C C . LYS A 1 188 ? -15.179 2.361 26.453 1.00 86.44 188 LYS A C 1
ATOM 1591 O O . LYS A 1 188 ? -16.360 2.197 26.756 1.00 86.44 188 LYS A O 1
ATOM 1596 N N . LEU A 1 189 ? -14.723 2.192 25.218 1.00 84.88 189 LEU A N 1
ATOM 1597 C CA . LEU A 1 189 ? -15.570 1.908 24.072 1.00 84.88 189 LEU A CA 1
ATOM 1598 C C . LEU A 1 189 ? -15.239 0.527 23.515 1.00 84.88 189 LEU A C 1
ATOM 1600 O O . LEU A 1 189 ? -14.082 0.140 23.383 1.00 84.88 189 LEU A O 1
ATOM 1604 N N . ARG A 1 190 ? -16.271 -0.214 23.108 1.00 86.25 190 ARG A N 1
ATOM 1605 C CA . ARG A 1 190 ? -16.093 -1.488 22.412 1.00 86.25 190 ARG A CA 1
ATOM 1606 C C . ARG A 1 190 ? -15.712 -1.230 20.953 1.00 86.25 190 ARG A C 1
ATOM 1608 O O . ARG A 1 190 ? -16.565 -1.275 20.070 1.00 86.25 190 ARG A O 1
ATOM 1615 N N . ILE A 1 191 ? -14.438 -0.931 20.717 1.00 86.56 191 ILE A N 1
ATOM 1616 C CA . ILE A 1 191 ? -13.903 -0.626 19.388 1.00 86.56 191 ILE A CA 1
ATOM 1617 C C . ILE A 1 191 ? -13.054 -1.784 18.873 1.00 86.56 191 ILE A C 1
ATOM 1619 O O . ILE A 1 191 ? -12.229 -2.340 19.596 1.00 86.56 191 ILE A O 1
ATOM 1623 N N . ARG A 1 192 ? -13.221 -2.116 17.594 1.00 87.31 192 ARG A N 1
ATOM 1624 C CA . ARG A 1 192 ? -12.273 -2.919 16.821 1.00 87.31 192 ARG A CA 1
ATOM 1625 C C . ARG A 1 192 ? -11.617 -2.042 15.767 1.00 87.31 192 ARG A C 1
ATOM 1627 O O . ARG A 1 192 ? -12.297 -1.536 14.880 1.00 87.31 192 ARG A O 1
ATOM 1634 N N . ILE A 1 193 ? -10.303 -1.870 15.878 1.00 88.19 193 ILE A N 1
ATOM 1635 C CA . ILE A 1 193 ? -9.503 -1.163 14.876 1.00 88.19 193 ILE A CA 1
ATOM 1636 C C . ILE A 1 193 ? -8.985 -2.182 13.868 1.00 88.19 193 ILE A C 1
ATOM 1638 O O . ILE A 1 193 ? -8.197 -3.063 14.218 1.00 88.19 193 ILE A O 1
ATOM 1642 N N . THR A 1 194 ? -9.412 -2.040 12.626 1.00 87.00 194 THR A N 1
ATOM 1643 C CA . THR A 1 194 ? -8.972 -2.847 11.500 1.00 87.00 194 THR A CA 1
ATOM 1644 C C . THR A 1 194 ? -8.134 -1.983 10.575 1.00 87.00 194 THR A C 1
ATOM 1646 O O . THR A 1 194 ? -8.507 -0.860 10.243 1.00 87.00 194 THR A O 1
ATOM 1649 N N . VAL A 1 195 ? -6.977 -2.494 10.175 1.00 87.44 195 VAL A N 1
ATOM 1650 C CA . VAL A 1 195 ? -6.020 -1.743 9.366 1.00 87.44 195 VAL A CA 1
ATOM 1651 C C . VAL A 1 195 ? -5.859 -2.407 8.013 1.00 87.44 195 VAL A C 1
ATOM 1653 O O . VAL A 1 195 ? -5.629 -3.608 7.956 1.00 87.44 195 VAL A O 1
ATOM 1656 N N . PHE A 1 196 ? -5.930 -1.631 6.939 1.00 84.50 196 PHE A N 1
ATOM 1657 C CA . PHE A 1 196 ? -5.469 -2.037 5.620 1.00 84.50 196 PHE A CA 1
ATOM 1658 C C . PHE A 1 196 ? -4.132 -1.360 5.316 1.00 84.50 196 PHE A C 1
ATOM 1660 O O . PHE A 1 196 ? -3.987 -0.149 5.480 1.00 84.50 196 PHE A O 1
ATOM 1667 N N . ILE A 1 197 ? -3.144 -2.148 4.899 1.00 85.38 197 ILE A N 1
ATOM 1668 C CA . ILE A 1 197 ? -1.819 -1.655 4.539 1.00 85.38 197 ILE A CA 1
ATOM 1669 C C . ILE A 1 197 ? -1.310 -2.324 3.267 1.00 85.38 197 ILE A C 1
ATOM 1671 O O . ILE A 1 197 ? -0.963 -3.507 3.233 1.00 85.38 197 ILE A O 1
ATOM 1675 N N . ASP A 1 198 ? -1.228 -1.515 2.220 1.00 82.12 198 ASP A N 1
ATOM 1676 C CA . ASP A 1 198 ? -0.717 -1.866 0.901 1.00 82.12 198 ASP A CA 1
ATOM 1677 C C . ASP A 1 198 ? 0.767 -1.520 0.724 1.00 82.12 198 ASP A C 1
ATOM 1679 O O . ASP A 1 198 ? 1.314 -1.706 -0.366 1.00 82.12 198 ASP A O 1
ATOM 1683 N N . ASP A 1 199 ? 1.412 -1.044 1.800 1.00 84.25 199 ASP A N 1
ATOM 1684 C CA . ASP A 1 199 ? 2.817 -0.658 1.833 1.00 84.25 199 ASP A CA 1
ATOM 1685 C C . ASP A 1 199 ? 3.502 -0.834 3.205 1.00 84.25 199 ASP A C 1
ATOM 1687 O O . ASP A 1 199 ? 3.219 -0.107 4.162 1.00 84.25 199 ASP A O 1
ATOM 1691 N N . LEU A 1 200 ? 4.472 -1.754 3.305 1.00 86.50 200 LEU A N 1
ATOM 1692 C CA . LEU A 1 200 ? 5.229 -1.978 4.544 1.00 86.50 200 LEU A CA 1
ATOM 1693 C C . LEU A 1 200 ? 6.339 -0.954 4.802 1.00 86.50 200 LEU A C 1
ATOM 1695 O O . LEU A 1 200 ? 6.766 -0.837 5.954 1.00 86.50 200 LEU A O 1
ATOM 1699 N N . HIS A 1 201 ? 6.821 -0.220 3.794 1.00 84.12 201 HIS A N 1
ATOM 1700 C CA . HIS A 1 201 ? 8.002 0.625 3.969 1.00 84.12 201 HIS A CA 1
ATOM 1701 C C . HIS A 1 201 ? 7.706 1.904 4.763 1.00 84.12 201 HIS A C 1
ATOM 1703 O O . HIS A 1 201 ? 6.586 2.411 4.801 1.00 84.12 201 HIS A O 1
ATOM 1709 N N . PHE A 1 202 ? 8.740 2.458 5.396 1.00 82.50 202 PHE A N 1
ATOM 1710 C CA . PHE A 1 202 ? 8.678 3.719 6.133 1.00 82.50 202 PHE A CA 1
ATOM 1711 C C . PHE A 1 202 ? 9.918 4.568 5.842 1.00 82.50 202 PHE A C 1
ATOM 1713 O O . PHE A 1 202 ? 11.001 4.048 5.588 1.00 82.50 202 PHE A O 1
ATOM 1720 N N . THR A 1 203 ? 9.764 5.891 5.892 1.00 76.88 203 THR A N 1
ATOM 1721 C CA . THR A 1 203 ? 10.844 6.848 5.584 1.00 76.88 203 THR A CA 1
ATOM 1722 C C . THR A 1 203 ? 11.493 7.449 6.826 1.00 76.88 203 THR A C 1
ATOM 1724 O O . THR A 1 203 ? 12.573 8.028 6.746 1.00 76.88 203 THR A O 1
ATOM 1727 N N . THR A 1 204 ? 10.845 7.344 7.989 1.00 82.31 204 THR A N 1
ATOM 1728 C CA . THR A 1 204 ? 11.312 7.971 9.230 1.00 82.31 204 THR A CA 1
ATOM 1729 C C . THR A 1 204 ? 11.130 7.051 10.430 1.00 82.31 204 THR A C 1
ATOM 1731 O O . THR A 1 204 ? 10.184 6.263 10.489 1.00 82.31 204 THR A O 1
ATOM 1734 N N . LYS A 1 205 ? 11.983 7.227 11.448 1.00 83.38 205 LYS A N 1
ATOM 1735 C CA . LYS A 1 205 ? 11.842 6.552 12.750 1.00 83.38 205 LYS A CA 1
ATOM 1736 C C . LYS A 1 205 ? 10.479 6.823 13.397 1.00 83.38 205 LYS A C 1
ATOM 1738 O O . LYS A 1 205 ? 9.912 5.936 14.019 1.00 83.38 205 LYS A O 1
ATOM 1743 N N . ASN A 1 206 ? 9.930 8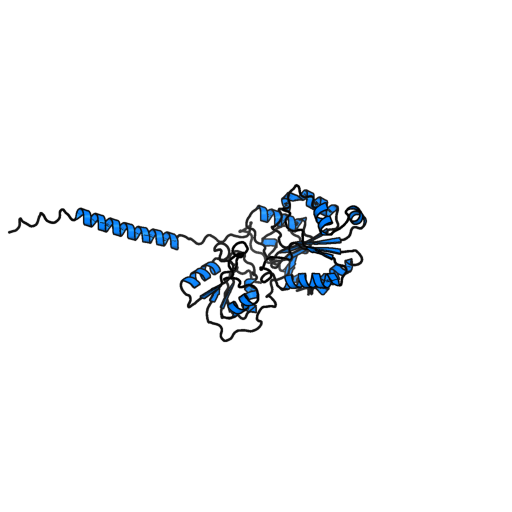.027 13.221 1.00 83.44 206 ASN A N 1
ATOM 1744 C CA . ASN A 1 206 ? 8.610 8.372 13.750 1.00 83.44 206 ASN A CA 1
ATOM 1745 C C . ASN A 1 206 ? 7.488 7.569 13.074 1.00 83.44 206 ASN A C 1
ATOM 1747 O O . ASN A 1 206 ? 6.617 7.067 13.780 1.00 83.44 206 ASN A O 1
ATOM 1751 N N . SER A 1 207 ? 7.513 7.425 11.741 1.00 84.44 207 SER A N 1
ATOM 1752 C CA . SER A 1 207 ? 6.546 6.592 11.005 1.00 84.44 207 SER A CA 1
ATOM 1753 C C . SER A 1 207 ? 6.655 5.128 11.432 1.00 84.44 207 SER A C 1
ATOM 1755 O O . SER A 1 207 ? 5.639 4.527 11.775 1.00 84.44 207 SER A O 1
ATOM 1757 N N . PHE A 1 208 ? 7.879 4.601 11.543 1.00 88.31 208 PHE A N 1
ATOM 1758 C CA . PHE A 1 208 ? 8.125 3.259 12.072 1.00 88.31 208 PHE A CA 1
ATOM 1759 C C . PHE A 1 208 ? 7.523 3.062 13.466 1.00 88.31 208 PHE A C 1
ATOM 1761 O O . PHE A 1 208 ? 6.665 2.202 13.637 1.00 88.31 208 PHE A O 1
ATOM 1768 N N . SER A 1 209 ? 7.911 3.881 14.452 1.00 88.75 209 SER A N 1
ATOM 1769 C CA . SER A 1 209 ? 7.412 3.760 15.829 1.00 88.75 209 SER A CA 1
ATOM 1770 C C . SER A 1 209 ? 5.891 3.888 15.904 1.00 88.75 209 SER A C 1
ATOM 1772 O O . SER A 1 209 ? 5.249 3.213 16.704 1.00 88.75 209 SER A O 1
ATOM 1774 N N . SER A 1 210 ? 5.306 4.744 15.062 1.00 89.62 210 SER A N 1
ATOM 1775 C CA . SER A 1 210 ? 3.859 4.919 14.968 1.00 89.62 210 SER A CA 1
ATOM 1776 C C . SER A 1 210 ? 3.159 3.658 14.466 1.00 89.62 210 SER A C 1
ATOM 1778 O O . SER A 1 210 ? 2.273 3.140 15.143 1.00 89.62 210 SER A O 1
ATOM 1780 N N . ARG A 1 211 ? 3.600 3.131 13.320 1.00 91.94 211 ARG A N 1
ATOM 1781 C CA . ARG A 1 211 ? 3.060 1.916 12.701 1.00 91.94 211 ARG A CA 1
ATOM 1782 C C . ARG A 1 211 ? 3.263 0.686 13.585 1.00 91.94 211 ARG A C 1
ATOM 1784 O O . ARG A 1 211 ? 2.314 -0.048 13.825 1.00 91.94 211 ARG A O 1
ATOM 1791 N N . GLN A 1 212 ? 4.461 0.518 14.142 1.00 93.25 212 GLN A N 1
ATOM 1792 C CA . GLN A 1 212 ? 4.788 -0.551 15.087 1.00 93.25 212 GLN A CA 1
ATOM 1793 C C . GLN A 1 212 ? 3.811 -0.558 16.268 1.00 93.25 212 GLN A C 1
ATOM 1795 O O . GLN A 1 212 ? 3.217 -1.589 16.573 1.00 93.25 212 GLN A O 1
ATOM 1800 N N . TYR A 1 213 ? 3.600 0.598 16.903 1.00 93.94 213 TYR A N 1
ATOM 1801 C CA . TYR A 1 213 ? 2.663 0.720 18.016 1.00 93.94 213 TYR A CA 1
ATOM 1802 C C . TYR A 1 213 ? 1.209 0.446 17.593 1.00 93.94 213 TYR A C 1
ATOM 1804 O O . TYR A 1 213 ? 0.503 -0.282 18.292 1.00 93.94 213 TYR A O 1
ATOM 1812 N N . LEU A 1 214 ? 0.769 0.973 16.441 1.00 93.50 214 LEU A N 1
ATOM 1813 C CA . LEU A 1 214 ? -0.554 0.684 15.879 1.00 93.50 214 LEU A CA 1
ATOM 1814 C C . LEU A 1 214 ? -0.755 -0.826 15.706 1.00 93.50 214 LEU A C 1
ATOM 1816 O O . LEU A 1 214 ? -1.707 -1.379 16.245 1.00 93.50 214 LEU A O 1
ATOM 1820 N N . PHE A 1 215 ? 0.143 -1.508 14.997 1.00 94.81 215 PHE A N 1
ATOM 1821 C CA . PHE A 1 215 ? -0.022 -2.925 14.666 1.00 94.81 215 PHE A CA 1
ATOM 1822 C C . PHE A 1 215 ? 0.086 -3.838 15.887 1.00 94.81 215 PHE A C 1
ATOM 1824 O O . PHE A 1 215 ? -0.678 -4.795 16.033 1.00 94.81 215 PHE A O 1
ATOM 1831 N N . GLN A 1 216 ? 1.023 -3.540 16.785 1.00 94.75 216 GLN A N 1
ATOM 1832 C CA . GLN A 1 216 ? 1.252 -4.346 17.974 1.00 94.75 216 GLN A CA 1
ATOM 1833 C C . GLN A 1 216 ? 0.115 -4.170 18.989 1.00 94.75 216 GLN A C 1
ATOM 1835 O O . GLN A 1 216 ? -0.475 -5.163 19.429 1.00 94.75 216 GLN A O 1
ATOM 1840 N N . SER A 1 217 ? -0.223 -2.923 19.320 1.00 93.94 217 SER A N 1
ATOM 1841 C CA . SER A 1 217 ? -1.011 -2.598 20.515 1.00 93.94 217 SER A CA 1
ATOM 1842 C C . SER A 1 217 ? -2.459 -2.210 20.232 1.00 93.94 217 SER A C 1
ATOM 1844 O O . SER A 1 217 ? -3.307 -2.416 21.092 1.00 93.94 217 SER A O 1
ATOM 1846 N N . ILE A 1 218 ? -2.758 -1.651 19.057 1.00 94.12 218 ILE A N 1
ATOM 1847 C CA . ILE A 1 218 ? -4.070 -1.043 18.771 1.00 94.12 218 ILE A CA 1
ATOM 1848 C C . ILE A 1 218 ? -4.894 -1.888 17.798 1.00 94.12 218 ILE A C 1
ATOM 1850 O O . ILE A 1 218 ? -6.075 -2.139 18.033 1.00 94.12 218 ILE A O 1
ATOM 1854 N N . ALA A 1 219 ? -4.279 -2.342 16.707 1.00 93.75 219 ALA A N 1
ATOM 1855 C CA . ALA A 1 219 ? -4.959 -3.088 15.664 1.00 93.75 219 ALA A CA 1
ATOM 1856 C C . ALA A 1 219 ? -5.474 -4.427 16.209 1.00 93.75 219 ALA A C 1
ATOM 1858 O O . ALA A 1 219 ? -4.735 -5.217 16.813 1.00 93.75 219 ALA A O 1
ATOM 1859 N N . SER A 1 220 ? -6.762 -4.666 15.978 1.00 91.88 220 SER A N 1
ATOM 1860 C CA . SER A 1 220 ? -7.431 -5.947 16.194 1.00 91.88 220 SER A CA 1
ATOM 1861 C C . SER A 1 220 ? -7.180 -6.893 15.020 1.00 91.88 220 SER A C 1
ATOM 1863 O O . SER A 1 220 ? -6.986 -8.085 15.234 1.00 91.88 220 SER A O 1
ATOM 1865 N N . GLU A 1 221 ? -7.137 -6.349 13.802 1.00 88.56 221 GLU A N 1
ATOM 1866 C CA . GLU A 1 221 ? -6.858 -7.071 12.561 1.00 88.56 221 GLU A CA 1
ATOM 1867 C C . GLU A 1 221 ? -6.090 -6.169 11.582 1.00 88.56 221 GLU A C 1
ATOM 1869 O O . GLU A 1 221 ? -6.270 -4.949 11.563 1.00 88.56 221 GLU A O 1
ATOM 1874 N N . ILE A 1 222 ? -5.201 -6.775 10.799 1.00 90.06 222 ILE A N 1
ATOM 1875 C CA . ILE A 1 222 ? -4.310 -6.133 9.840 1.00 90.06 222 ILE A CA 1
ATOM 1876 C C . ILE A 1 222 ? -4.437 -6.884 8.521 1.00 90.06 222 ILE A C 1
ATOM 1878 O O . ILE A 1 222 ? -3.914 -7.984 8.360 1.00 90.06 222 ILE A O 1
ATOM 1882 N N . PHE A 1 223 ? -5.094 -6.266 7.558 1.00 84.81 223 PHE A N 1
ATOM 1883 C CA . PHE A 1 223 ? -5.080 -6.694 6.177 1.00 84.81 223 PHE A CA 1
ATOM 1884 C C . PHE A 1 223 ? -3.841 -6.138 5.490 1.00 84.81 223 PHE A C 1
ATOM 1886 O O . PHE A 1 223 ? -3.674 -4.923 5.390 1.00 84.81 223 PHE A O 1
ATOM 1893 N N . SER A 1 224 ? -2.968 -7.017 5.010 1.00 86.69 224 SER A N 1
ATOM 1894 C CA . SER A 1 224 ? -1.770 -6.599 4.289 1.00 86.69 224 SER A CA 1
ATOM 1895 C C . SER A 1 224 ? -1.635 -7.326 2.967 1.00 86.69 224 SER A C 1
ATOM 1897 O O . SER A 1 224 ? -1.818 -8.540 2.909 1.00 86.69 224 SER A O 1
ATOM 1899 N N . THR A 1 225 ? -1.222 -6.597 1.932 1.00 83.38 225 THR A N 1
ATOM 1900 C CA . THR A 1 225 ? -0.806 -7.164 0.637 1.00 83.38 225 THR A CA 1
ATOM 1901 C C . THR A 1 225 ? 0.485 -7.972 0.729 1.00 83.38 225 THR A C 1
ATOM 1903 O O . THR A 1 225 ? 0.741 -8.835 -0.113 1.00 83.38 225 THR A O 1
ATOM 1906 N N . TYR A 1 226 ? 1.246 -7.774 1.806 1.00 85.75 226 TYR A N 1
ATOM 1907 C CA . TYR A 1 226 ? 2.563 -8.360 2.030 1.00 85.75 226 TYR A CA 1
ATOM 1908 C C . TYR A 1 226 ? 2.637 -9.133 3.354 1.00 85.75 226 TYR A C 1
ATOM 1910 O O . TYR A 1 226 ? 3.657 -9.117 4.044 1.00 85.75 226 TYR A O 1
ATOM 1918 N N . ALA A 1 227 ? 1.555 -9.819 3.733 1.00 86.25 227 ALA A N 1
ATOM 1919 C CA . ALA A 1 227 ? 1.488 -10.586 4.981 1.00 86.25 227 ALA A CA 1
ATOM 1920 C C . ALA A 1 227 ? 2.663 -11.572 5.151 1.00 86.25 227 ALA A C 1
ATOM 1922 O O . ALA A 1 227 ? 3.208 -11.702 6.247 1.00 86.25 227 ALA A O 1
ATOM 1923 N N . TYR A 1 228 ? 3.106 -12.194 4.054 1.00 82.69 228 TYR A N 1
ATOM 1924 C CA . TYR A 1 228 ? 4.176 -13.195 4.010 1.00 82.69 228 TYR A CA 1
ATOM 1925 C C . TYR A 1 228 ? 5.563 -12.686 4.444 1.00 82.69 228 TYR A C 1
ATOM 1927 O O . TYR A 1 228 ? 6.438 -13.490 4.754 1.00 82.69 228 TYR A O 1
ATOM 1935 N N . ILE A 1 229 ? 5.775 -11.371 4.495 1.00 84.62 229 ILE A N 1
ATOM 1936 C CA . ILE A 1 229 ? 7.037 -10.735 4.924 1.00 84.62 229 ILE A CA 1
ATOM 1937 C C . ILE A 1 229 ? 6.814 -9.640 5.973 1.00 84.62 229 ILE A C 1
ATOM 1939 O O . ILE A 1 229 ? 7.725 -8.866 6.268 1.00 84.62 229 ILE A O 1
ATOM 1943 N N . PHE A 1 230 ? 5.614 -9.550 6.547 1.00 88.31 230 PHE A N 1
ATOM 1944 C CA . PHE A 1 230 ? 5.243 -8.476 7.469 1.00 88.31 230 PHE A CA 1
ATOM 1945 C C . PHE A 1 230 ? 6.218 -8.364 8.654 1.00 88.31 230 PHE A C 1
ATOM 1947 O O . PHE A 1 230 ? 6.653 -7.269 9.022 1.00 88.31 230 PHE A O 1
ATOM 1954 N N . HIS A 1 231 ? 6.633 -9.514 9.195 1.00 87.56 231 HIS A N 1
ATOM 1955 C CA . HIS A 1 231 ? 7.555 -9.604 10.334 1.00 87.56 231 HIS A CA 1
ATOM 1956 C C . HIS A 1 231 ? 8.991 -9.171 10.018 1.00 87.56 231 HIS A C 1
ATOM 1958 O O . HIS A 1 231 ? 9.775 -8.916 10.928 1.00 87.56 231 HIS A O 1
ATOM 1964 N N . ASN A 1 232 ? 9.337 -9.015 8.737 1.00 83.81 232 ASN A N 1
ATOM 1965 C CA . ASN A 1 232 ? 10.640 -8.488 8.328 1.00 83.81 232 ASN A CA 1
ATOM 1966 C C . ASN A 1 232 ? 10.712 -6.960 8.475 1.00 83.81 232 ASN A C 1
ATOM 1968 O O . ASN A 1 232 ? 11.808 -6.392 8.398 1.00 83.81 232 ASN A O 1
ATOM 1972 N N . TYR A 1 233 ? 9.554 -6.312 8.649 1.00 87.19 233 TYR A N 1
ATOM 1973 C CA . TYR A 1 233 ? 9.394 -4.865 8.781 1.00 87.19 233 TYR A CA 1
ATOM 1974 C C . TYR A 1 233 ? 8.989 -4.449 10.191 1.00 87.19 233 TYR A C 1
ATOM 1976 O O . TYR A 1 233 ? 9.454 -3.415 10.666 1.00 87.19 233 TYR A O 1
ATOM 1984 N N . TYR A 1 234 ? 8.155 -5.243 10.861 1.00 88.94 234 TYR A N 1
ATOM 1985 C CA . TYR A 1 234 ? 7.606 -4.934 12.179 1.00 88.94 234 TYR A CA 1
ATOM 1986 C C . TYR A 1 234 ? 7.720 -6.152 13.093 1.00 88.94 234 TYR A C 1
ATOM 1988 O O . TYR A 1 234 ? 7.511 -7.277 12.658 1.00 88.94 234 TYR A O 1
ATOM 1996 N N . PHE A 1 235 ? 8.050 -5.945 14.363 1.00 88.00 235 PHE A N 1
ATOM 1997 C CA . PHE A 1 235 ? 8.388 -7.035 15.285 1.00 88.00 235 PHE A CA 1
ATOM 1998 C C . PHE A 1 235 ? 7.280 -7.275 16.319 1.00 88.00 235 PHE A C 1
ATOM 2000 O O . PHE A 1 235 ? 6.464 -6.396 16.575 1.00 88.00 235 PHE A O 1
ATOM 2007 N N . ASN A 1 236 ? 7.257 -8.445 16.964 1.00 89.44 236 ASN A N 1
ATOM 2008 C CA . ASN A 1 236 ? 6.329 -8.770 18.065 1.00 89.44 236 ASN A CA 1
ATOM 2009 C C . ASN A 1 236 ? 4.834 -8.568 17.747 1.00 89.44 236 ASN A C 1
ATOM 2011 O O . ASN A 1 236 ? 4.035 -8.268 18.636 1.00 89.44 236 ASN A O 1
ATOM 2015 N N . ILE A 1 237 ? 4.438 -8.740 16.487 1.00 91.00 237 ILE A N 1
ATOM 2016 C CA . ILE A 1 237 ? 3.031 -8.710 16.088 1.00 91.00 237 ILE A CA 1
ATOM 2017 C C . ILE A 1 237 ? 2.526 -10.146 16.047 1.00 91.00 237 ILE A C 1
ATOM 2019 O O . ILE A 1 237 ? 3.184 -11.040 15.520 1.00 91.00 237 ILE A O 1
ATOM 2023 N N . SER A 1 238 ? 1.350 -10.397 16.621 1.00 91.19 238 SER A N 1
ATOM 2024 C CA . SER A 1 238 ? 0.757 -11.729 16.522 1.00 91.19 238 SER A CA 1
ATOM 2025 C C . SER A 1 238 ? 0.392 -12.020 15.070 1.00 91.19 238 SER A C 1
ATOM 2027 O O . SER A 1 238 ? -0.341 -11.252 14.450 1.00 91.19 238 SER A O 1
ATOM 2029 N N . SER A 1 239 ? 0.835 -13.164 14.547 1.00 87.00 239 SER A N 1
ATOM 2030 C CA . SER A 1 239 ? 0.483 -13.593 13.186 1.00 87.00 239 SER A CA 1
ATOM 2031 C C . SER A 1 239 ? -1.025 -13.804 13.021 1.00 87.00 239 SER A C 1
ATOM 2033 O O . SER A 1 239 ? -1.548 -13.616 11.933 1.00 87.00 239 SER A O 1
ATOM 2035 N N . SER A 1 240 ? -1.750 -14.100 14.108 1.00 86.94 240 SER A N 1
ATOM 2036 C CA . SER A 1 240 ? -3.216 -14.206 14.090 1.00 86.94 240 SER A CA 1
ATOM 2037 C C . SER A 1 240 ? -3.941 -12.888 13.802 1.00 86.94 240 SER A C 1
ATOM 2039 O O . SER A 1 240 ? -5.126 -12.922 13.487 1.00 86.94 240 SER A O 1
ATOM 2041 N N . LYS A 1 241 ? -3.259 -11.740 13.930 1.00 90.44 241 LYS A N 1
ATOM 2042 C CA . LYS A 1 241 ? -3.809 -10.431 13.554 1.00 90.44 241 LYS A CA 1
ATOM 2043 C C . LYS A 1 241 ? -3.647 -10.144 12.065 1.00 90.44 241 LYS A C 1
ATOM 2045 O O . LYS A 1 241 ? -4.285 -9.222 11.581 1.00 90.44 241 LYS A O 1
ATOM 2050 N N . ILE A 1 242 ? -2.759 -10.851 11.367 1.00 88.12 242 ILE A N 1
ATOM 2051 C CA . ILE A 1 242 ? -2.353 -10.509 10.005 1.00 88.12 242 ILE A CA 1
ATOM 2052 C C . ILE A 1 242 ? -3.112 -11.402 9.029 1.00 88.12 242 ILE A C 1
ATOM 2054 O O . ILE A 1 242 ? -2.908 -12.613 8.987 1.00 88.12 242 ILE A O 1
ATOM 2058 N N . THR A 1 243 ? -3.952 -10.778 8.215 1.00 80.56 243 THR A N 1
ATOM 2059 C CA . THR A 1 243 ? -4.697 -11.418 7.137 1.00 80.56 243 THR A CA 1
ATOM 2060 C C . THR A 1 243 ? -4.084 -10.995 5.803 1.00 80.56 243 THR A C 1
ATOM 2062 O O . THR A 1 243 ? -3.894 -9.805 5.537 1.00 80.56 243 THR A O 1
ATOM 2065 N N . TRP A 1 244 ? -3.761 -11.967 4.949 1.00 80.19 244 TRP A N 1
ATOM 2066 C CA . TRP A 1 244 ? -3.234 -11.678 3.619 1.00 80.19 244 TRP A CA 1
ATOM 2067 C C . TRP A 1 244 ? -4.361 -11.272 2.667 1.00 80.19 244 TRP A C 1
ATOM 2069 O O . TRP A 1 244 ? -5.272 -12.057 2.408 1.00 80.19 244 TRP A O 1
ATOM 2079 N N . LEU A 1 245 ? -4.276 -10.055 2.130 1.00 76.75 245 LEU A N 1
ATOM 2080 C CA . LEU A 1 245 ? -5.092 -9.584 1.012 1.00 76.75 245 LEU A CA 1
ATOM 2081 C C . LEU A 1 245 ? -4.155 -9.241 -0.145 1.00 76.75 245 LEU A C 1
ATOM 2083 O O . LEU A 1 245 ? -3.688 -8.106 -0.192 1.00 76.75 245 LEU A O 1
ATOM 2087 N N . PRO A 1 246 ? -3.801 -10.200 -1.020 1.00 75.12 246 PRO A N 1
ATOM 2088 C CA . PRO A 1 246 ? -2.804 -9.971 -2.058 1.00 75.12 246 PRO A CA 1
ATOM 2089 C C . PRO A 1 246 ? -3.220 -8.840 -2.998 1.00 75.12 246 PRO A C 1
ATOM 2091 O O . PRO A 1 246 ? -4.406 -8.561 -3.181 1.00 75.12 246 PRO A O 1
ATOM 2094 N N . HIS A 1 247 ? -2.224 -8.220 -3.633 1.00 75.81 247 HIS A N 1
ATOM 2095 C CA . HIS A 1 247 ? -2.487 -7.358 -4.779 1.00 75.81 247 HIS A CA 1
ATOM 2096 C C . HIS A 1 247 ? -3.214 -8.139 -5.863 1.00 75.81 247 HIS A C 1
ATOM 2098 O O . HIS A 1 247 ? -2.929 -9.312 -6.113 1.00 75.81 247 HIS A O 1
ATOM 2104 N N . ALA A 1 248 ? -4.116 -7.449 -6.537 1.00 71.62 248 ALA A N 1
ATOM 2105 C CA . ALA A 1 248 ? -4.823 -7.973 -7.677 1.00 71.62 248 ALA A CA 1
ATOM 2106 C C . ALA A 1 248 ? -5.028 -6.855 -8.703 1.00 71.62 248 ALA A C 1
ATOM 2108 O O . ALA A 1 248 ? -4.790 -5.670 -8.440 1.00 71.62 248 ALA A O 1
ATOM 2109 N N . ALA A 1 249 ? -5.307 -7.262 -9.936 1.00 71.69 249 ALA A N 1
ATOM 2110 C CA . ALA A 1 249 ? -5.429 -6.327 -11.034 1.00 71.69 249 ALA A CA 1
ATOM 2111 C C . ALA A 1 249 ? -6.834 -5.737 -11.064 1.00 71.69 249 ALA A C 1
ATOM 2113 O O . ALA A 1 249 ? -7.819 -6.461 -10.993 1.00 71.69 249 ALA A O 1
ATOM 2114 N N . SER A 1 250 ? -6.913 -4.424 -11.277 1.00 69.75 250 SER A N 1
ATOM 2115 C CA . SER A 1 250 ? -8.178 -3.708 -11.447 1.00 69.75 250 SER A CA 1
ATOM 2116 C C . SER A 1 250 ? -9.100 -4.402 -12.461 1.00 69.75 250 SER A C 1
ATOM 2118 O O . SER A 1 250 ? -8.649 -4.785 -13.546 1.00 69.75 250 SER A O 1
ATOM 2120 N N . SER A 1 251 ? -10.399 -4.485 -12.152 1.00 66.69 251 SER A N 1
ATOM 2121 C CA . SER A 1 251 ? -11.434 -5.035 -13.045 1.00 66.69 251 SER A CA 1
ATOM 2122 C C . SER A 1 251 ? -11.634 -4.208 -14.327 1.00 66.69 251 SER A C 1
ATOM 2124 O O . SER A 1 251 ? -12.246 -4.663 -15.291 1.00 66.69 251 SER A O 1
ATOM 2126 N N . LEU A 1 252 ? -11.070 -2.995 -14.389 1.00 66.88 252 LEU A N 1
ATOM 2127 C CA . LEU A 1 252 ? -10.986 -2.187 -15.609 1.00 66.88 252 LEU A CA 1
ATOM 2128 C C . LEU A 1 252 ? -9.848 -2.615 -16.548 1.00 66.88 252 LEU A C 1
ATOM 2130 O O . LEU A 1 252 ? -9.751 -2.060 -17.649 1.00 66.88 252 LEU A O 1
ATOM 2134 N N . SER A 1 253 ? -8.986 -3.546 -16.129 1.00 72.69 253 SER A N 1
ATOM 2135 C CA . SER A 1 253 ? -7.908 -4.078 -16.959 1.00 72.69 253 SER A CA 1
ATOM 2136 C C . SER A 1 253 ? -8.470 -4.765 -18.196 1.00 72.69 253 SER A C 1
ATOM 2138 O O . SER A 1 253 ? -9.527 -5.398 -18.190 1.00 72.69 253 SER A O 1
ATOM 2140 N N . TYR A 1 254 ? -7.741 -4.657 -19.296 1.00 70.19 254 TYR A N 1
ATOM 2141 C CA . TYR A 1 254 ? -8.139 -5.309 -20.527 1.00 70.19 254 TYR A CA 1
ATOM 2142 C C . TYR A 1 254 ? -7.663 -6.761 -20.485 1.00 70.19 254 TYR A C 1
ATOM 2144 O O . TYR A 1 254 ? -6.524 -7.034 -20.844 1.00 70.19 254 TYR A O 1
ATOM 2152 N N . HIS A 1 255 ? -8.551 -7.691 -20.120 1.00 71.50 255 HIS A N 1
ATOM 2153 C CA . HIS A 1 255 ? -8.315 -9.148 -20.078 1.00 71.50 255 HIS A CA 1
ATOM 2154 C C . HIS A 1 255 ? -7.985 -9.795 -21.450 1.00 71.50 255 HIS A C 1
ATOM 2156 O O . HIS A 1 255 ? -8.210 -10.982 -21.669 1.00 71.50 255 HIS A O 1
ATOM 2162 N N . THR A 1 256 ? -7.503 -9.015 -22.421 1.00 80.12 256 THR A N 1
ATOM 2163 C CA . THR A 1 256 ? -7.181 -9.428 -23.788 1.00 80.12 256 THR A CA 1
ATOM 2164 C C . THR A 1 256 ? -5.851 -8.827 -24.227 1.00 80.12 256 THR A C 1
ATOM 2166 O O . THR A 1 256 ? -5.606 -7.634 -24.044 1.00 80.12 256 THR A O 1
ATOM 2169 N N . ILE A 1 257 ? -5.022 -9.638 -24.883 1.00 85.56 257 ILE A N 1
ATOM 2170 C CA . ILE A 1 257 ? -3.728 -9.219 -25.435 1.00 85.56 257 ILE A CA 1
ATOM 2171 C C . ILE A 1 257 ? -3.948 -8.393 -26.708 1.00 85.56 257 ILE A C 1
ATOM 2173 O O . ILE A 1 257 ? -4.722 -8.782 -27.586 1.00 85.56 257 ILE A O 1
ATOM 2177 N N . ASN A 1 258 ? -3.247 -7.265 -26.833 1.00 91.06 258 ASN A N 1
ATOM 2178 C CA . ASN A 1 258 ? -3.187 -6.508 -28.081 1.00 91.06 258 ASN A CA 1
ATOM 2179 C C . ASN A 1 258 ? -2.122 -7.096 -29.012 1.00 91.06 258 ASN A C 1
ATOM 2181 O O . ASN A 1 258 ? -0.928 -6.938 -28.779 1.00 91.06 258 ASN A O 1
ATOM 2185 N N . ARG A 1 259 ? -2.553 -7.764 -30.084 1.00 91.38 259 ARG A N 1
ATOM 2186 C CA . ARG A 1 259 ? -1.637 -8.400 -31.046 1.00 91.38 259 ARG A CA 1
ATOM 2187 C C . ARG A 1 259 ? -0.907 -7.410 -31.955 1.00 91.38 259 ARG A C 1
ATOM 2189 O O . ARG A 1 259 ? 0.072 -7.798 -32.577 1.00 91.38 259 ARG A O 1
ATOM 2196 N N . SER A 1 260 ? -1.372 -6.164 -32.033 1.00 95.56 260 SER A N 1
ATOM 2197 C CA . SER A 1 260 ? -0.710 -5.082 -32.767 1.00 95.56 260 SER A CA 1
ATOM 2198 C C . SER A 1 260 ? 0.016 -4.116 -31.827 1.00 95.56 260 SER A C 1
ATOM 2200 O O . SER A 1 260 ? 0.173 -2.944 -32.161 1.00 95.56 260 SER A O 1
ATOM 2202 N N . ALA A 1 261 ? 0.383 -4.571 -30.626 1.00 96.06 261 ALA A N 1
ATOM 2203 C CA . ALA A 1 261 ? 1.184 -3.782 -29.705 1.00 96.06 261 ALA A CA 1
ATOM 2204 C C . ALA A 1 261 ? 2.600 -3.556 -30.260 1.00 96.06 261 ALA A C 1
ATOM 2206 O O . ALA A 1 261 ? 3.177 -4.411 -30.930 1.00 96.06 261 ALA A O 1
ATOM 2207 N N . GLU A 1 262 ? 3.162 -2.394 -29.959 1.00 97.06 262 GLU A N 1
ATOM 2208 C CA . GLU A 1 262 ? 4.517 -2.011 -30.317 1.00 97.06 262 GLU A CA 1
ATOM 2209 C C . GLU A 1 262 ? 5.537 -2.796 -29.485 1.00 97.06 262 GLU A C 1
ATOM 2211 O O . GLU A 1 262 ? 5.386 -2.965 -28.270 1.00 97.06 262 GLU A O 1
ATOM 2216 N N . ASN A 1 263 ? 6.623 -3.235 -30.126 1.00 96.81 263 ASN A N 1
ATOM 2217 C CA . ASN A 1 263 ? 7.731 -3.959 -29.491 1.00 96.81 263 ASN A CA 1
ATOM 2218 C C . ASN A 1 263 ? 8.640 -3.024 -28.666 1.00 96.81 263 ASN A C 1
ATOM 2220 O O . ASN A 1 263 ? 9.856 -3.010 -28.845 1.00 96.81 263 ASN A O 1
ATOM 2224 N N . LEU A 1 264 ? 8.048 -2.230 -27.774 1.00 97.31 264 LEU A N 1
ATOM 2225 C CA . LEU A 1 264 ? 8.733 -1.304 -26.877 1.00 97.31 264 LEU A CA 1
ATOM 2226 C C . LEU A 1 264 ? 8.555 -1.732 -25.420 1.00 97.31 264 LEU A C 1
ATOM 2228 O O . LEU A 1 264 ? 7.555 -2.351 -25.046 1.00 97.31 264 LEU A O 1
ATOM 2232 N N . LEU A 1 265 ? 9.519 -1.355 -24.581 1.00 96.94 265 LEU A N 1
ATOM 2233 C CA . LEU A 1 265 ? 9.398 -1.457 -23.131 1.00 96.94 265 LEU A CA 1
ATOM 2234 C C . LEU A 1 265 ? 8.604 -0.272 -22.581 1.00 96.94 265 LEU A C 1
ATOM 2236 O O . LEU A 1 265 ? 9.075 0.866 -22.601 1.00 96.94 265 LEU A O 1
ATOM 2240 N N . PHE A 1 266 ? 7.426 -0.553 -22.037 1.00 95.56 266 PHE A N 1
ATOM 2241 C CA . PHE A 1 266 ? 6.626 0.409 -21.298 1.00 95.56 266 PHE A CA 1
ATOM 2242 C C . PHE A 1 266 ? 7.163 0.606 -19.878 1.00 95.56 266 PHE A C 1
ATOM 2244 O O . PHE A 1 266 ? 7.294 -0.341 -19.096 1.00 95.56 266 PHE A O 1
ATOM 2251 N N . VAL A 1 267 ? 7.426 1.861 -19.520 1.00 93.50 267 VAL A N 1
ATOM 2252 C CA . VAL A 1 267 ? 7.907 2.266 -18.198 1.00 93.50 267 VAL A CA 1
ATOM 2253 C C . VAL A 1 267 ? 6.958 3.310 -17.611 1.00 93.50 267 VAL A C 1
ATOM 2255 O O . VAL A 1 267 ? 6.688 4.350 -18.207 1.00 93.50 267 VAL A O 1
ATOM 2258 N N . SER A 1 268 ? 6.441 3.045 -16.415 1.00 89.12 268 SER A N 1
ATOM 2259 C CA . SER A 1 268 ? 5.552 3.963 -15.696 1.00 89.12 268 SER A CA 1
ATOM 2260 C C . SER A 1 268 ? 5.670 3.780 -14.182 1.00 89.12 268 SER A C 1
ATOM 2262 O O . SER A 1 268 ? 6.342 2.862 -13.711 1.00 89.12 268 SER A O 1
ATOM 2264 N N . GLY A 1 269 ? 5.051 4.672 -13.406 1.00 81.75 269 GLY A N 1
ATOM 2265 C CA . GLY A 1 269 ? 5.169 4.695 -11.941 1.00 81.75 269 GLY A CA 1
ATOM 2266 C C . GLY A 1 269 ? 6.152 5.758 -11.434 1.00 81.75 269 GLY A C 1
ATOM 2267 O O . GLY A 1 269 ? 6.781 6.466 -12.227 1.00 81.75 269 GLY A O 1
ATOM 2268 N N . ALA A 1 270 ? 6.272 5.879 -10.109 1.00 80.62 270 ALA A N 1
ATOM 2269 C CA . ALA A 1 270 ? 7.221 6.787 -9.460 1.00 80.62 270 ALA A CA 1
ATOM 2270 C C . ALA A 1 270 ? 8.663 6.466 -9.885 1.00 80.62 270 ALA A C 1
ATOM 2272 O O . ALA A 1 270 ? 9.066 5.306 -9.837 1.00 80.62 270 ALA A O 1
ATOM 2273 N N . ASN A 1 271 ? 9.433 7.480 -10.282 1.00 80.12 271 ASN A N 1
ATOM 2274 C CA . ASN A 1 271 ? 10.785 7.350 -10.839 1.00 80.12 271 ASN A CA 1
ATOM 2275 C C . ASN A 1 271 ? 11.890 7.771 -9.857 1.00 80.12 271 ASN A C 1
ATOM 2277 O O . ASN A 1 271 ? 12.955 8.225 -10.281 1.00 80.12 271 ASN A O 1
ATOM 2281 N N . LEU A 1 272 ? 11.629 7.632 -8.558 1.00 80.12 272 LEU A N 1
ATOM 2282 C CA . LEU A 1 272 ? 12.596 7.915 -7.501 1.00 80.12 272 LEU A CA 1
ATOM 2283 C C . LEU A 1 272 ? 13.707 6.872 -7.550 1.00 80.12 272 LEU A C 1
ATOM 2285 O O . LEU A 1 272 ? 13.437 5.677 -7.404 1.00 80.12 272 LEU A O 1
ATOM 2289 N N . PHE A 1 273 ? 14.936 7.320 -7.783 1.00 79.88 273 PHE A N 1
ATOM 2290 C CA . PHE A 1 273 ? 16.069 6.431 -8.007 1.00 79.88 273 PHE A CA 1
ATOM 2291 C C . PHE A 1 273 ? 16.335 5.539 -6.786 1.00 79.88 273 PHE A C 1
ATOM 2293 O O . PHE A 1 273 ? 16.600 4.346 -6.924 1.00 79.88 273 PHE A O 1
ATOM 2300 N N . GLU A 1 274 ? 16.182 6.108 -5.595 1.00 74.44 274 GLU A N 1
ATOM 2301 C CA . GLU A 1 274 ? 16.398 5.472 -4.297 1.00 74.44 274 GLU A CA 1
ATOM 2302 C C . GLU A 1 274 ? 15.448 4.292 -4.051 1.00 74.44 274 GLU A C 1
ATOM 2304 O O . GLU A 1 274 ? 15.787 3.352 -3.329 1.00 74.44 274 GLU A O 1
ATOM 2309 N N . TRP A 1 275 ? 14.259 4.336 -4.659 1.00 75.69 275 TRP A N 1
ATOM 2310 C CA . TRP A 1 275 ? 13.191 3.347 -4.486 1.00 75.69 275 TRP A CA 1
ATOM 2311 C C . TRP A 1 275 ? 13.055 2.396 -5.679 1.00 75.69 275 TRP A C 1
ATOM 2313 O O . TRP A 1 275 ? 12.661 1.243 -5.524 1.00 75.69 275 TRP A O 1
ATOM 2323 N N . TYR A 1 276 ? 13.354 2.882 -6.885 1.00 82.00 276 TYR A N 1
ATOM 2324 C CA . TYR A 1 276 ? 13.066 2.186 -8.136 1.00 82.00 276 TYR A CA 1
ATOM 2325 C C . TYR A 1 276 ? 14.166 2.416 -9.178 1.00 82.00 276 TYR A C 1
ATOM 2327 O O . TYR A 1 276 ? 13.893 2.862 -10.293 1.00 82.00 276 TYR A O 1
ATOM 2335 N N . SER A 1 277 ? 15.416 2.095 -8.835 1.00 82.44 277 SER A N 1
ATOM 2336 C CA . SE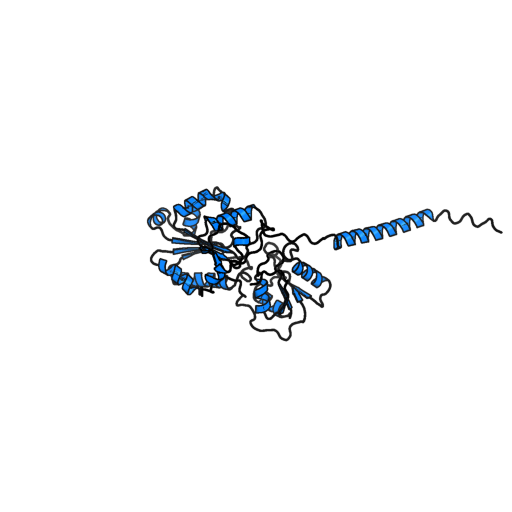R A 1 277 ? 16.590 2.406 -9.666 1.00 82.44 277 SER A CA 1
ATOM 2337 C C . SER A 1 277 ? 16.476 1.941 -11.130 1.00 82.44 277 SER A C 1
ATOM 2339 O O . SER A 1 277 ? 16.760 2.714 -12.048 1.00 82.44 277 SER A O 1
ATOM 2341 N N . CYS A 1 278 ? 15.990 0.720 -11.391 1.00 87.12 278 CYS A N 1
ATOM 2342 C CA . CYS A 1 278 ? 15.776 0.221 -12.752 1.00 87.12 278 CYS A CA 1
ATOM 2343 C C . CYS A 1 278 ? 14.661 0.976 -13.478 1.00 87.12 278 CYS A C 1
ATOM 2345 O O . CYS A 1 278 ? 14.808 1.280 -14.661 1.00 87.12 278 CYS A O 1
ATOM 2347 N N . ARG A 1 279 ? 13.576 1.343 -12.788 1.00 88.88 279 ARG A N 1
ATOM 2348 C CA . ARG A 1 279 ? 12.518 2.170 -13.380 1.00 88.88 279 ARG A CA 1
ATOM 2349 C C . ARG A 1 279 ? 13.047 3.559 -13.731 1.00 88.88 279 ARG A C 1
ATOM 2351 O O . ARG A 1 279 ? 12.796 4.034 -14.833 1.00 88.88 279 ARG A O 1
ATOM 2358 N N . SER A 1 280 ? 13.828 4.185 -12.851 1.00 87.88 280 SER A N 1
ATOM 2359 C CA . SER A 1 280 ? 14.476 5.478 -13.113 1.00 87.88 280 SER A CA 1
ATOM 2360 C C . SER A 1 280 ? 15.416 5.411 -14.318 1.00 87.88 280 SER A C 1
ATOM 2362 O O . SER A 1 280 ? 15.377 6.294 -15.173 1.00 87.88 280 SER A O 1
ATOM 2364 N N . ARG A 1 281 ? 16.192 4.328 -14.455 1.00 89.19 281 ARG A N 1
ATOM 2365 C CA . ARG A 1 281 ? 17.001 4.064 -15.657 1.00 89.19 281 ARG A CA 1
ATOM 2366 C C . ARG A 1 281 ? 16.140 3.865 -16.905 1.00 89.19 281 ARG A C 1
ATOM 2368 O O . ARG A 1 281 ? 16.494 4.387 -17.955 1.00 89.19 281 ARG A O 1
ATOM 2375 N N . GLY A 1 282 ? 14.996 3.191 -16.793 1.00 91.06 282 GLY A N 1
ATOM 2376 C CA . GLY A 1 282 ? 14.007 3.087 -17.870 1.00 91.06 282 GLY A CA 1
ATOM 2377 C C . GLY A 1 282 ? 13.510 4.459 -18.340 1.00 91.06 282 GLY A C 1
ATOM 2378 O O . GLY A 1 282 ? 13.474 4.723 -19.538 1.00 91.06 282 GLY A O 1
ATOM 2379 N N . TYR A 1 283 ? 13.242 5.382 -17.410 1.00 90.62 283 TYR A N 1
ATOM 2380 C CA . TYR A 1 283 ? 12.899 6.768 -17.750 1.00 90.62 283 TYR A CA 1
ATOM 2381 C C . TYR A 1 283 ? 14.027 7.525 -18.457 1.00 90.62 283 TYR A C 1
ATOM 2383 O O . TYR A 1 283 ? 13.748 8.327 -19.350 1.00 90.62 283 TYR A O 1
ATOM 2391 N N . LEU A 1 284 ? 15.288 7.291 -18.083 1.00 90.88 284 LEU A N 1
ATOM 2392 C CA . LEU A 1 284 ? 16.430 7.843 -18.815 1.00 90.88 284 LEU A CA 1
ATOM 2393 C C . LEU A 1 284 ? 16.501 7.259 -20.228 1.00 90.88 284 LEU A C 1
ATOM 2395 O O . LEU A 1 284 ? 16.660 8.016 -21.184 1.00 90.88 284 LEU A O 1
ATOM 2399 N N . LEU A 1 285 ? 16.306 5.944 -20.368 1.00 91.88 285 LEU A N 1
ATOM 2400 C CA . LEU A 1 285 ? 16.320 5.252 -21.654 1.00 91.88 285 LEU A CA 1
ATOM 2401 C C . LEU A 1 285 ? 15.252 5.807 -22.608 1.00 91.88 285 LEU A C 1
ATOM 2403 O O . LEU A 1 285 ? 15.582 6.120 -23.746 1.00 91.88 285 LEU A O 1
ATOM 2407 N N . CYS A 1 286 ? 14.040 6.094 -22.124 1.00 90.81 286 CYS A N 1
ATOM 2408 C CA . CYS A 1 286 ? 12.986 6.751 -22.911 1.00 90.81 286 CYS A CA 1
ATOM 2409 C C . CYS A 1 286 ? 13.383 8.109 -23.493 1.00 90.81 286 CYS A C 1
ATOM 2411 O O . CYS A 1 286 ? 12.834 8.530 -24.510 1.00 90.81 286 CYS A O 1
ATOM 2413 N N . ARG A 1 287 ? 14.319 8.829 -22.864 1.00 87.94 287 ARG A N 1
ATOM 2414 C CA . ARG A 1 287 ? 14.791 10.120 -23.384 1.00 87.94 287 ARG A CA 1
ATOM 2415 C C . ARG A 1 287 ? 15.790 9.949 -24.523 1.00 87.94 287 ARG A C 1
ATOM 2417 O O . ARG A 1 287 ? 15.793 10.772 -25.433 1.00 87.94 287 ARG A O 1
ATOM 2424 N N . ILE A 1 288 ? 16.612 8.902 -24.469 1.00 93.38 288 ILE A N 1
ATOM 2425 C CA . ILE A 1 288 ? 17.740 8.689 -25.390 1.00 93.38 288 ILE A CA 1
ATOM 2426 C C . ILE A 1 288 ? 17.456 7.652 -26.489 1.00 93.38 288 ILE A C 1
ATOM 2428 O O . ILE A 1 288 ? 18.094 7.694 -27.535 1.00 93.38 288 ILE A O 1
ATOM 2432 N N . ARG A 1 289 ? 16.513 6.728 -26.268 1.00 92.94 289 ARG A N 1
ATOM 2433 C CA . ARG A 1 289 ? 16.159 5.600 -27.148 1.00 92.94 289 ARG A CA 1
ATOM 2434 C C . ARG A 1 289 ? 14.643 5.391 -27.183 1.00 92.94 289 ARG A C 1
ATOM 2436 O O . ARG A 1 289 ? 14.107 4.397 -26.691 1.00 92.94 289 ARG A O 1
ATOM 2443 N N . LYS A 1 290 ? 13.939 6.360 -27.775 1.00 91.50 290 LYS A N 1
ATOM 2444 C CA . LYS A 1 290 ? 12.477 6.308 -27.987 1.00 91.50 290 LYS A CA 1
ATOM 2445 C C . LYS A 1 290 ? 12.041 5.142 -28.881 1.00 91.50 290 LYS A C 1
ATOM 2447 O O . LYS A 1 290 ? 10.891 4.740 -28.833 1.00 91.50 290 LYS A O 1
ATOM 2452 N N . ASP A 1 291 ? 12.970 4.600 -29.662 1.00 94.94 291 ASP A N 1
ATOM 2453 C CA . ASP A 1 291 ? 12.813 3.405 -30.490 1.00 94.94 291 ASP A CA 1
ATOM 2454 C C . ASP A 1 291 ? 12.826 2.089 -29.694 1.00 94.94 291 ASP A C 1
ATOM 2456 O O . ASP A 1 291 ? 12.524 1.045 -30.259 1.00 94.94 291 ASP A O 1
ATOM 2460 N N . LEU A 1 292 ? 13.189 2.117 -28.404 1.00 95.19 292 LEU A N 1
ATOM 2461 C CA . LEU A 1 292 ? 13.216 0.930 -27.539 1.00 95.19 292 LEU A CA 1
ATOM 2462 C C . LEU A 1 292 ? 12.208 0.984 -26.393 1.00 95.19 292 LEU A C 1
ATOM 2464 O O . LEU A 1 292 ? 11.800 -0.055 -25.874 1.00 95.19 292 LEU A O 1
ATOM 2468 N N . THR A 1 293 ? 11.844 2.183 -25.946 1.00 95.38 293 THR A N 1
ATOM 2469 C CA . THR A 1 293 ? 11.087 2.357 -24.705 1.00 95.38 293 THR A CA 1
ATOM 2470 C C . THR A 1 293 ? 10.072 3.482 -24.814 1.00 95.38 293 THR A C 1
ATOM 2472 O O . THR A 1 293 ? 10.392 4.557 -25.324 1.00 95.38 293 THR A O 1
ATOM 2475 N N . ALA A 1 294 ? 8.891 3.259 -24.244 1.00 94.12 294 ALA A N 1
ATOM 2476 C CA . ALA A 1 294 ? 7.857 4.265 -24.066 1.00 94.12 294 ALA A CA 1
ATOM 2477 C C . ALA A 1 294 ? 7.649 4.539 -22.576 1.00 94.12 294 ALA A C 1
ATOM 2479 O O . ALA A 1 294 ? 7.553 3.618 -21.763 1.00 94.12 294 ALA A O 1
ATOM 2480 N N . CYS A 1 295 ? 7.560 5.815 -22.209 1.00 89.88 295 CYS A N 1
ATOM 2481 C CA . CYS A 1 295 ? 7.380 6.216 -20.822 1.00 89.88 295 CYS A CA 1
ATOM 2482 C C . CYS A 1 295 ? 6.082 6.976 -20.632 1.00 89.88 295 CYS A C 1
ATOM 2484 O O . CYS A 1 295 ? 5.851 7.988 -21.291 1.00 89.88 295 CYS A O 1
ATOM 2486 N N . LEU A 1 296 ? 5.307 6.558 -19.636 1.00 85.50 296 LEU A N 1
ATOM 2487 C CA . LEU A 1 296 ? 4.209 7.354 -19.117 1.00 85.50 296 LEU A CA 1
ATOM 2488 C C . LEU A 1 296 ? 4.535 7.755 -17.687 1.00 85.50 296 LEU A C 1
ATOM 2490 O O . LEU A 1 296 ? 4.528 6.921 -16.777 1.00 85.50 296 LEU A O 1
ATOM 2494 N N . LYS A 1 297 ? 4.841 9.045 -17.503 1.00 71.44 297 LYS A N 1
ATOM 2495 C CA . LYS A 1 297 ? 5.090 9.597 -16.173 1.00 71.44 297 LYS A CA 1
ATOM 2496 C C . LYS A 1 297 ? 3.854 9.354 -15.315 1.00 71.44 297 LYS A C 1
ATOM 2498 O O . LYS A 1 297 ? 2.745 9.711 -15.703 1.00 71.44 297 LYS A O 1
ATOM 2503 N N . HIS A 1 298 ? 4.061 8.739 -14.155 1.00 61.38 298 HIS A N 1
ATOM 2504 C CA . HIS A 1 298 ? 2.987 8.573 -13.188 1.00 61.38 298 HIS A CA 1
ATOM 2505 C C . HIS A 1 298 ? 2.472 9.951 -12.764 1.00 61.38 298 HIS A C 1
ATOM 2507 O O . HIS A 1 298 ? 3.300 10.827 -12.494 1.00 61.38 298 HIS A O 1
ATOM 2513 N N . PRO A 1 299 ? 1.150 10.139 -12.644 1.00 52.38 299 PRO A N 1
ATOM 2514 C CA . PRO A 1 299 ? 0.577 11.399 -12.181 1.00 52.38 299 PRO A CA 1
ATOM 2515 C C . PRO A 1 299 ? 1.091 11.854 -10.795 1.00 52.38 299 PRO A C 1
ATOM 2517 O O . PRO A 1 299 ? 1.005 13.031 -10.476 1.00 52.38 299 PRO A O 1
ATOM 2520 N N . GLY A 1 300 ? 1.707 10.949 -10.020 1.00 48.84 300 GLY A N 1
ATOM 2521 C CA . GLY A 1 300 ? 2.484 11.238 -8.804 1.00 48.84 300 GLY A CA 1
ATOM 2522 C C . GLY A 1 300 ? 1.630 11.529 -7.567 1.00 48.84 300 GLY A C 1
ATOM 2523 O O . GLY A 1 300 ? 0.716 12.332 -7.629 1.00 48.84 300 GLY A O 1
ATOM 2524 N N . TYR A 1 301 ? 1.942 10.911 -6.424 1.00 45.69 301 TYR A N 1
ATOM 2525 C CA . TYR A 1 301 ? 1.209 11.098 -5.166 1.00 45.69 301 TYR A CA 1
ATOM 2526 C C . TYR A 1 301 ? 1.297 12.566 -4.663 1.00 45.69 301 TYR A C 1
ATOM 2528 O O . TYR A 1 301 ? 2.235 12.927 -3.962 1.00 45.69 301 TYR A O 1
ATOM 2536 N N . ALA A 1 302 ? 0.297 13.381 -5.024 1.00 36.12 302 ALA A N 1
ATOM 2537 C CA . ALA A 1 302 ? -0.026 14.748 -4.572 1.00 36.12 302 ALA A CA 1
ATOM 2538 C C . ALA A 1 302 ? 0.644 15.991 -5.235 1.00 36.12 302 ALA A C 1
ATOM 2540 O O . ALA A 1 302 ? 1.747 15.981 -5.774 1.00 36.12 302 ALA A O 1
ATOM 2541 N N . GLU A 1 303 ? -0.132 17.085 -5.167 1.00 35.56 303 GLU A N 1
ATOM 2542 C CA . GLU A 1 303 ? 0.105 18.516 -5.475 1.00 35.56 303 GLU A CA 1
ATOM 2543 C C . GLU A 1 303 ? 0.308 18.980 -6.925 1.00 35.56 303 GLU A C 1
ATOM 2545 O O . GLU A 1 303 ? -0.195 20.047 -7.276 1.00 35.56 303 GLU A O 1
ATOM 2550 N N . THR A 1 304 ? 0.912 18.198 -7.818 1.00 34.50 304 THR A N 1
ATOM 2551 C CA . THR A 1 304 ? 1.130 18.654 -9.216 1.00 34.50 304 THR A CA 1
ATOM 2552 C C . THR A 1 304 ? -0.113 18.587 -10.117 1.00 34.50 304 THR A C 1
ATOM 2554 O O . THR A 1 304 ? -0.079 19.048 -11.254 1.00 34.50 304 THR A O 1
ATOM 2557 N N . MET A 1 305 ? -1.234 18.062 -9.615 1.00 41.97 305 MET A N 1
ATOM 2558 C CA . MET A 1 305 ? -2.401 17.697 -10.431 1.00 41.97 305 MET A CA 1
ATOM 2559 C C . MET A 1 305 ? -3.603 18.643 -10.357 1.00 41.97 305 MET A C 1
ATOM 2561 O O . MET A 1 305 ? -4.574 18.418 -11.073 1.00 41.97 305 MET A O 1
ATOM 2565 N N . LYS A 1 306 ? -3.591 19.697 -9.527 1.00 43.38 306 LYS A N 1
ATOM 2566 C CA . LYS A 1 306 ? -4.751 20.611 -9.484 1.00 43.38 306 LYS A CA 1
ATOM 2567 C C . LYS A 1 306 ? -4.929 21.414 -10.780 1.00 43.38 306 LYS A C 1
ATOM 2569 O O . LYS A 1 306 ? -6.056 21.783 -11.080 1.00 43.38 306 LYS A O 1
ATOM 2574 N N . ASN A 1 307 ? -3.858 21.626 -11.556 1.00 40.75 307 ASN A N 1
ATOM 2575 C CA . ASN A 1 307 ? -3.867 22.574 -12.677 1.00 40.75 307 ASN A CA 1
ATOM 2576 C C . ASN A 1 307 ? -3.357 22.031 -14.025 1.00 40.75 307 ASN A C 1
ATOM 2578 O O . ASN A 1 307 ? -3.393 22.780 -14.996 1.00 40.75 307 ASN A O 1
ATOM 2582 N N . ASP A 1 308 ? -2.896 20.778 -14.127 1.00 41.03 308 ASP A N 1
ATOM 2583 C CA . ASP A 1 308 ? -2.348 20.257 -15.390 1.00 41.03 308 ASP A CA 1
ATOM 2584 C C . ASP A 1 308 ? -3.251 19.174 -16.000 1.00 41.03 308 ASP A C 1
ATOM 2586 O O . ASP A 1 308 ? -3.119 17.974 -15.748 1.00 41.03 308 ASP A O 1
ATOM 2590 N N . SER A 1 309 ? -4.219 19.624 -16.803 1.00 42.81 309 SER A N 1
ATOM 2591 C CA . SER A 1 309 ? -5.205 18.788 -17.503 1.00 42.81 309 SER A CA 1
ATOM 2592 C C . SER A 1 309 ? -4.591 17.856 -18.558 1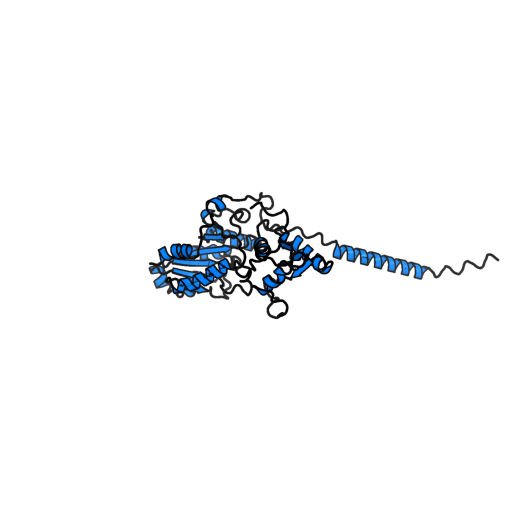.00 42.81 309 SER A C 1
ATOM 2594 O O . SER A 1 309 ? -5.270 16.956 -19.054 1.00 42.81 309 SER A O 1
ATOM 2596 N N . SER A 1 310 ? -3.309 18.037 -18.892 1.00 40.59 310 SER A N 1
ATOM 2597 C CA . SER A 1 310 ? -2.633 17.323 -19.978 1.00 40.59 310 SER A CA 1
ATOM 2598 C C . SER A 1 310 ? -2.091 15.931 -19.598 1.00 40.59 310 SER A C 1
ATOM 2600 O O . SER A 1 310 ? -1.815 15.124 -20.486 1.00 40.59 310 SER A O 1
ATOM 2602 N N . TYR A 1 311 ? -2.017 15.593 -18.301 1.00 44.22 311 TYR A N 1
ATOM 2603 C CA . TYR A 1 311 ? -1.431 14.332 -17.800 1.00 44.22 311 TYR A CA 1
ATOM 2604 C C . TYR A 1 311 ? -2.403 13.445 -17.002 1.00 44.22 311 TYR A C 1
ATOM 2606 O O . TYR A 1 311 ? -1.984 12.599 -16.210 1.00 44.22 311 TYR A O 1
ATOM 2614 N N . PHE A 1 312 ? -3.713 13.587 -17.222 1.00 47.22 312 PHE A N 1
ATOM 2615 C CA . PHE A 1 312 ? -4.745 12.806 -16.529 1.00 47.22 312 PHE A CA 1
ATOM 2616 C C . PHE A 1 312 ? -4.931 11.398 -17.140 1.00 47.22 312 PHE A C 1
ATOM 2618 O O . PHE A 1 312 ? -5.986 11.052 -17.678 1.00 47.22 312 PHE A O 1
ATOM 2625 N N . TYR A 1 313 ? -3.890 10.565 -17.081 1.00 51.47 313 TYR A N 1
ATOM 2626 C CA . TYR A 1 313 ? -3.984 9.131 -17.380 1.00 51.47 313 TYR A CA 1
ATOM 2627 C C . TYR A 1 313 ? -4.229 8.358 -16.078 1.00 51.47 313 TYR A C 1
ATOM 2629 O O . TYR A 1 313 ? -3.317 7.771 -15.502 1.00 51.47 313 TYR A O 1
ATOM 2637 N N . GLY A 1 314 ? -5.473 8.397 -15.600 1.00 57.91 314 GLY A N 1
ATOM 2638 C CA . GLY A 1 314 ? -5.985 7.528 -14.536 1.00 57.91 314 GLY A CA 1
ATOM 2639 C C . GLY A 1 314 ? -6.959 6.483 -15.091 1.00 57.91 314 GLY A C 1
ATOM 2640 O O . GLY A 1 314 ? -7.544 6.673 -16.166 1.00 57.91 314 GLY A O 1
ATOM 2641 N N . GLY A 1 315 ? -7.131 5.372 -14.372 1.00 64.56 315 GLY A N 1
ATOM 2642 C CA . GLY A 1 315 ? -8.105 4.323 -14.701 1.00 64.56 315 GLY A CA 1
ATOM 2643 C C . GLY A 1 315 ? -7.983 3.772 -16.128 1.00 64.56 315 GLY A C 1
ATOM 2644 O O . GLY A 1 315 ? -6.895 3.504 -16.632 1.00 64.56 315 GLY A O 1
ATOM 2645 N N . ARG A 1 316 ? -9.114 3.623 -16.827 1.00 70.94 316 ARG A N 1
ATOM 2646 C CA . ARG A 1 316 ? -9.167 2.950 -18.138 1.00 70.94 316 ARG A CA 1
ATOM 2647 C C . ARG A 1 316 ? -8.287 3.602 -19.219 1.00 70.94 316 ARG A C 1
ATOM 2649 O O . ARG A 1 316 ? -7.766 2.894 -20.076 1.00 70.94 316 ARG A O 1
ATOM 2656 N N . ARG A 1 317 ? -8.073 4.925 -19.185 1.00 74.31 317 ARG A N 1
ATOM 2657 C CA . ARG A 1 317 ? -7.193 5.617 -20.154 1.00 74.31 317 ARG A CA 1
ATOM 2658 C C . ARG A 1 317 ? -5.738 5.193 -20.001 1.00 74.31 317 ARG A C 1
ATOM 2660 O O . ARG A 1 317 ? -5.048 4.996 -20.997 1.00 74.31 317 ARG A O 1
ATOM 2667 N N . TYR A 1 318 ? -5.293 5.030 -18.760 1.00 79.88 318 TYR A N 1
ATOM 2668 C CA . TYR A 1 318 ? -3.960 4.535 -18.452 1.00 79.88 318 TYR A CA 1
ATOM 2669 C C . TYR A 1 318 ? -3.765 3.107 -18.968 1.00 79.88 318 TYR A C 1
ATOM 2671 O O . TYR A 1 318 ? -2.812 2.840 -19.700 1.00 79.88 318 TYR A O 1
ATOM 2679 N N . PHE A 1 319 ? -4.726 2.223 -18.688 1.00 82.12 319 PHE A N 1
ATOM 2680 C CA . PHE A 1 319 ? -4.710 0.845 -19.181 1.00 82.12 319 PHE A CA 1
ATOM 2681 C C . PHE A 1 319 ? -4.750 0.772 -20.714 1.00 82.12 319 PHE A C 1
ATOM 2683 O O . PHE A 1 319 ? -4.011 -0.003 -21.317 1.00 82.12 319 PHE A O 1
ATOM 2690 N N . SER A 1 320 ? -5.534 1.640 -21.361 1.00 84.44 320 SER A N 1
ATOM 2691 C CA . SER A 1 320 ? -5.595 1.728 -22.823 1.00 84.44 320 SER A CA 1
ATOM 2692 C C . SER A 1 320 ? -4.276 2.183 -23.451 1.00 84.44 320 SER A C 1
ATOM 2694 O O . SER A 1 320 ? -3.951 1.721 -24.541 1.00 84.44 320 SER A O 1
ATOM 2696 N N . TYR A 1 321 ? -3.536 3.088 -22.804 1.00 88.06 321 TYR A N 1
ATOM 2697 C CA . TYR A 1 321 ? -2.216 3.514 -23.273 1.00 88.06 321 TYR A CA 1
ATOM 2698 C C . TYR A 1 321 ? -1.178 2.408 -23.068 1.00 88.06 321 TYR A C 1
ATOM 2700 O O . TYR A 1 321 ? -0.446 2.062 -23.985 1.00 88.06 321 TYR A O 1
ATOM 2708 N N . MET A 1 322 ? -1.155 1.805 -21.879 1.00 88.94 322 MET A N 1
ATOM 2709 C CA . MET A 1 322 ? -0.243 0.713 -21.540 1.00 88.94 322 MET A CA 1
ATOM 2710 C C . MET A 1 322 ? -0.372 -0.482 -22.496 1.00 88.94 322 MET A C 1
ATOM 2712 O O . MET A 1 322 ? 0.637 -1.046 -22.907 1.00 88.94 322 MET A O 1
ATOM 2716 N N . LYS A 1 323 ? -1.598 -0.835 -22.902 1.00 90.94 323 LYS A N 1
ATOM 2717 C CA . LYS A 1 323 ? -1.890 -1.944 -23.826 1.00 90.94 323 LYS A CA 1
ATOM 2718 C C . LYS A 1 323 ? -1.298 -1.759 -25.239 1.00 90.94 323 LYS A C 1
ATOM 2720 O O . LYS A 1 323 ? -1.327 -2.677 -26.058 1.00 90.94 323 LYS A O 1
ATOM 2725 N N . GLN A 1 324 ? -0.771 -0.581 -25.564 1.00 94.38 324 GLN A N 1
ATOM 2726 C CA . GLN A 1 324 ? -0.107 -0.333 -26.846 1.00 94.38 324 GLN A CA 1
ATOM 2727 C C . GLN A 1 324 ? 1.282 -0.969 -26.927 1.00 94.38 324 GLN A C 1
ATOM 2729 O O . GLN A 1 324 ? 1.850 -0.984 -28.009 1.00 94.38 324 GLN A O 1
ATOM 2734 N N . TYR A 1 325 ? 1.813 -1.521 -25.835 1.00 96.12 325 TYR A N 1
ATOM 2735 C CA . TYR A 1 325 ? 3.184 -2.027 -25.767 1.00 96.12 325 TYR A CA 1
ATOM 2736 C C . TYR A 1 325 ? 3.228 -3.515 -25.423 1.00 96.12 325 TYR A C 1
ATOM 2738 O O . TYR A 1 325 ? 2.352 -4.025 -24.729 1.00 96.12 325 TYR A O 1
ATOM 2746 N N . VAL A 1 326 ? 4.253 -4.214 -25.912 1.00 96.25 326 VAL A N 1
ATOM 2747 C CA . VAL A 1 326 ? 4.450 -5.652 -25.664 1.00 96.25 326 VAL A CA 1
ATOM 2748 C C . VAL A 1 326 ? 5.082 -5.911 -24.300 1.00 96.25 326 VAL A C 1
ATOM 2750 O O . VAL A 1 326 ? 4.693 -6.860 -23.623 1.00 96.25 326 VAL A O 1
ATOM 2753 N N . PHE A 1 327 ? 6.043 -5.087 -23.875 1.00 97.06 327 PHE A N 1
ATOM 2754 C CA . PHE A 1 327 ? 6.806 -5.312 -22.646 1.00 97.06 327 PHE A CA 1
ATOM 2755 C C . PHE A 1 327 ? 6.479 -4.265 -21.588 1.00 97.06 327 PHE A C 1
ATOM 2757 O O . PHE A 1 327 ? 6.290 -3.095 -21.905 1.00 97.06 327 PHE A O 1
ATOM 2764 N N . GLY A 1 328 ? 6.472 -4.662 -20.318 1.00 95.19 328 GLY A N 1
ATOM 2765 C CA . GLY A 1 328 ? 6.214 -3.770 -19.191 1.00 95.19 328 GLY A CA 1
ATOM 2766 C C . GLY A 1 328 ? 7.254 -3.906 -18.088 1.00 95.19 328 GLY A C 1
ATOM 2767 O O . GLY A 1 328 ? 7.512 -5.016 -17.638 1.00 95.19 328 GLY A O 1
ATOM 2768 N N . LEU A 1 329 ? 7.822 -2.795 -17.611 1.00 93.56 329 LEU A N 1
ATOM 2769 C CA . LEU A 1 329 ? 8.816 -2.809 -16.533 1.00 93.56 329 LEU A CA 1
ATOM 2770 C C . LEU A 1 329 ? 8.169 -2.684 -15.141 1.00 93.56 329 LEU A C 1
ATOM 2772 O O . LEU A 1 329 ? 7.641 -1.626 -14.784 1.00 93.56 329 LEU A O 1
ATOM 2776 N N . GLY A 1 330 ? 8.286 -3.730 -14.320 1.00 89.94 330 GLY A N 1
ATOM 2777 C CA . GLY A 1 330 ? 7.889 -3.735 -12.907 1.00 89.94 330 GLY A CA 1
ATOM 2778 C C . GLY A 1 330 ? 9.041 -4.199 -12.016 1.00 89.94 330 GLY A C 1
ATOM 2779 O O . GLY A 1 330 ? 9.537 -5.302 -12.190 1.00 89.94 330 GLY A O 1
ATOM 2780 N N . THR A 1 331 ? 9.499 -3.370 -11.074 1.00 85.75 331 THR A N 1
ATOM 2781 C CA . THR A 1 331 ? 10.749 -3.600 -10.315 1.00 85.75 331 THR A CA 1
ATOM 2782 C C . THR A 1 331 ? 10.546 -3.410 -8.817 1.00 85.75 331 THR A C 1
ATOM 2784 O O . THR A 1 331 ? 9.864 -2.456 -8.434 1.00 85.75 331 THR A O 1
ATOM 2787 N N . CYS A 1 332 ? 11.207 -4.230 -7.993 1.00 79.56 332 CYS A N 1
ATOM 2788 C CA . CYS A 1 332 ? 10.990 -4.288 -6.537 1.00 79.56 332 CYS A CA 1
ATOM 2789 C C . CYS A 1 332 ? 12.266 -4.049 -5.701 1.00 79.56 332 CYS A C 1
ATOM 2791 O O . CYS A 1 332 ? 12.285 -4.340 -4.509 1.00 79.56 332 CYS A O 1
ATOM 2793 N N . GLN A 1 333 ? 13.307 -3.472 -6.304 1.00 73.81 333 GLN A N 1
ATOM 2794 C CA . GLN A 1 333 ? 14.688 -3.411 -5.787 1.00 73.81 333 GLN A CA 1
ATOM 2795 C C . GLN A 1 333 ? 14.871 -2.883 -4.376 1.00 73.81 333 GLN A C 1
ATOM 2797 O O . GLN A 1 333 ? 15.704 -3.417 -3.651 1.00 73.81 333 GLN A O 1
ATOM 2802 N N . SER A 1 334 ? 14.118 -1.864 -3.976 1.00 71.88 334 SER A N 1
ATOM 2803 C CA . SER A 1 334 ? 14.296 -1.246 -2.656 1.00 71.88 334 SER A CA 1
ATOM 2804 C C . SER A 1 334 ? 13.344 -1.795 -1.588 1.00 71.88 334 SER A C 1
ATOM 2806 O O . SER A 1 334 ? 13.441 -1.433 -0.412 1.00 71.88 334 SER A O 1
ATOM 2808 N N . VAL A 1 335 ? 12.392 -2.640 -1.989 1.00 75.38 335 VAL A N 1
ATOM 2809 C CA . VAL A 1 335 ? 11.305 -3.117 -1.123 1.00 75.38 335 VAL A CA 1
ATOM 2810 C C . VAL A 1 335 ? 11.233 -4.638 -1.011 1.00 75.38 335 VAL A C 1
ATOM 2812 O O . VAL A 1 335 ? 10.712 -5.144 -0.031 1.00 75.38 335 VAL A O 1
ATOM 2815 N N . HIS A 1 336 ? 11.784 -5.385 -1.968 1.00 77.62 336 HIS A N 1
ATOM 2816 C CA . HIS A 1 336 ? 11.865 -6.851 -1.955 1.00 77.62 336 HIS A CA 1
ATOM 2817 C C . HIS A 1 336 ? 10.518 -7.594 -1.850 1.00 77.62 336 HIS A C 1
ATOM 2819 O O . HIS A 1 336 ? 10.489 -8.788 -1.560 1.00 77.62 336 HIS A O 1
ATOM 2825 N N . TYR A 1 337 ? 9.400 -6.923 -2.130 1.00 82.19 337 TYR A N 1
ATOM 2826 C CA . TYR A 1 337 ? 8.066 -7.520 -2.177 1.00 82.19 337 TYR A CA 1
ATOM 2827 C C . TYR A 1 337 ? 7.311 -7.188 -3.456 1.00 82.19 337 TYR A C 1
ATOM 2829 O O . TYR A 1 337 ? 7.647 -6.241 -4.165 1.00 82.19 337 TYR A O 1
ATOM 2837 N N . ALA A 1 338 ? 6.292 -7.994 -3.755 1.00 82.75 338 ALA A N 1
ATOM 2838 C CA . ALA A 1 338 ? 5.578 -7.974 -5.022 1.00 82.75 338 ALA A CA 1
ATOM 2839 C C . ALA A 1 338 ? 4.643 -6.761 -5.145 1.00 82.75 338 ALA A C 1
ATOM 2841 O O . ALA A 1 338 ? 3.466 -6.840 -4.810 1.00 82.75 338 ALA A O 1
ATOM 2842 N N . ILE A 1 339 ? 5.156 -5.626 -5.623 1.00 83.88 339 ILE A N 1
ATOM 2843 C CA . ILE A 1 339 ? 4.357 -4.401 -5.776 1.00 83.88 339 ILE A CA 1
ATOM 2844 C C . ILE A 1 339 ? 3.209 -4.574 -6.785 1.00 83.88 339 ILE A C 1
ATOM 2846 O O . ILE A 1 339 ? 3.313 -5.364 -7.727 1.00 83.88 339 ILE A O 1
ATOM 2850 N N . ALA A 1 340 ? 2.167 -3.743 -6.668 1.00 82.50 340 ALA A N 1
ATOM 2851 C CA . ALA A 1 340 ? 0.977 -3.751 -7.534 1.00 82.50 340 ALA A CA 1
ATOM 2852 C C . ALA A 1 340 ? 1.296 -3.830 -9.040 1.00 82.50 340 ALA A C 1
ATOM 2854 O O . ALA A 1 340 ? 0.607 -4.495 -9.814 1.00 82.50 340 ALA A O 1
ATOM 2855 N N . LYS A 1 341 ? 2.401 -3.204 -9.468 1.00 85.44 341 LYS A N 1
ATOM 2856 C CA . LYS A 1 341 ? 2.789 -3.145 -10.878 1.00 85.44 341 LYS A CA 1
ATOM 2857 C C . LYS A 1 341 ? 3.089 -4.511 -11.507 1.00 85.44 341 LYS A C 1
ATOM 2859 O O . LYS A 1 341 ? 2.937 -4.655 -12.717 1.00 85.44 341 LYS A O 1
ATOM 2864 N N . LEU A 1 342 ? 3.473 -5.505 -10.703 1.00 87.00 342 LEU A N 1
ATOM 2865 C CA . LEU A 1 342 ? 3.697 -6.876 -11.173 1.00 87.00 342 LEU A CA 1
ATOM 2866 C C . LEU A 1 342 ? 2.400 -7.594 -11.561 1.00 87.00 342 LEU A C 1
ATOM 2868 O O . LEU A 1 342 ? 2.448 -8.521 -12.358 1.00 87.00 342 LEU A O 1
ATOM 2872 N N . PHE A 1 343 ? 1.261 -7.158 -11.025 1.00 85.19 343 PHE A N 1
ATOM 2873 C CA . PHE A 1 343 ? -0.063 -7.708 -11.327 1.00 85.19 343 PHE A CA 1
ATOM 2874 C C . PHE A 1 343 ? -0.740 -6.908 -12.439 1.00 85.19 343 PHE A C 1
ATOM 2876 O O . PHE A 1 343 ? -1.358 -7.463 -13.344 1.00 85.19 343 PHE A O 1
ATOM 2883 N N . GLU A 1 344 ? -0.563 -5.590 -12.405 1.00 84.38 344 GLU A N 1
ATOM 2884 C CA . GLU A 1 344 ? -1.197 -4.665 -13.335 1.00 84.38 344 GLU A CA 1
ATOM 2885 C C . GLU A 1 344 ? -0.690 -4.814 -14.784 1.00 84.38 344 GLU A C 1
ATOM 2887 O O . GLU A 1 344 ? -1.488 -4.776 -15.722 1.00 84.38 344 GLU A O 1
ATOM 2892 N N . LEU A 1 345 ? 0.624 -5.017 -14.983 1.00 89.75 345 LEU A N 1
ATOM 2893 C CA . LEU A 1 345 ? 1.211 -5.163 -16.324 1.00 89.75 345 LEU A CA 1
ATOM 2894 C C . LEU A 1 345 ? 0.719 -6.445 -17.033 1.00 89.75 345 LEU A C 1
ATOM 2896 O O . LEU A 1 345 ? 0.158 -6.322 -18.127 1.00 89.75 345 LEU A O 1
ATOM 2900 N N . PRO A 1 346 ? 0.836 -7.658 -16.443 1.00 90.25 346 PRO A N 1
ATOM 2901 C CA . PRO A 1 346 ? 0.347 -8.877 -17.090 1.00 90.25 346 PRO A CA 1
ATOM 2902 C C . PRO A 1 346 ? -1.163 -8.880 -17.311 1.00 90.25 346 PRO A C 1
ATOM 2904 O O . PRO A 1 346 ? -1.626 -9.348 -18.349 1.00 90.25 346 PRO A O 1
ATOM 2907 N N . ALA A 1 347 ? -1.941 -8.317 -16.380 1.00 85.69 347 ALA A N 1
ATOM 2908 C CA . ALA A 1 347 ? -3.397 -8.255 -16.507 1.00 85.69 347 ALA A CA 1
ATOM 2909 C C . ALA A 1 347 ? -3.880 -7.437 -17.714 1.00 85.69 347 ALA A C 1
ATOM 2911 O O . ALA A 1 347 ? -5.015 -7.606 -18.153 1.00 85.69 347 ALA A O 1
ATOM 2912 N N . ASN A 1 348 ? -3.017 -6.581 -18.268 1.00 87.81 348 ASN A N 1
ATOM 2913 C CA . ASN A 1 348 ? -3.282 -5.809 -19.479 1.00 87.81 348 ASN A CA 1
ATOM 2914 C C . ASN A 1 348 ? -2.580 -6.376 -20.726 1.00 87.81 348 ASN A C 1
ATOM 2916 O O . ASN A 1 348 ? -2.548 -5.727 -21.772 1.00 87.81 348 ASN A O 1
ATOM 2920 N N . GLY A 1 349 ? -2.054 -7.602 -20.631 1.00 90.31 349 GLY A N 1
ATOM 2921 C CA . GLY A 1 349 ? -1.496 -8.356 -21.750 1.00 90.31 349 GLY A CA 1
ATOM 2922 C C . GLY A 1 349 ? -0.026 -8.074 -22.057 1.00 90.31 349 GLY A C 1
ATOM 2923 O O . GLY A 1 349 ? 0.424 -8.443 -23.140 1.00 90.31 349 GLY A O 1
ATOM 2924 N N . LEU A 1 350 ? 0.712 -7.433 -21.145 1.00 93.75 350 LEU A N 1
ATOM 2925 C CA . LEU A 1 350 ? 2.136 -7.143 -21.324 1.00 93.75 350 LEU A CA 1
ATOM 2926 C C . LEU A 1 350 ? 2.997 -8.298 -20.804 1.00 93.75 350 LEU A C 1
ATOM 2928 O O . LEU A 1 350 ? 2.741 -8.858 -19.737 1.00 93.75 350 LEU A O 1
ATOM 2932 N N . ALA A 1 351 ? 4.087 -8.588 -21.511 1.00 94.75 351 ALA A N 1
ATOM 2933 C CA . ALA A 1 351 ? 5.173 -9.407 -20.997 1.00 94.75 351 ALA A CA 1
ATOM 2934 C C . ALA A 1 351 ? 5.922 -8.629 -19.903 1.00 94.75 351 ALA A C 1
ATOM 2936 O O . ALA A 1 351 ? 6.515 -7.574 -20.152 1.00 94.75 351 ALA A O 1
ATOM 2937 N N . LEU A 1 352 ? 5.877 -9.142 -18.674 1.00 93.38 352 LEU A N 1
ATOM 2938 C CA . LEU A 1 352 ? 6.526 -8.518 -17.528 1.00 93.38 352 LEU A CA 1
ATOM 2939 C C . LEU A 1 352 ? 8.049 -8.656 -17.623 1.00 93.38 352 LEU A C 1
ATOM 2941 O O . LEU A 1 352 ? 8.593 -9.756 -17.655 1.00 93.38 352 LEU A O 1
ATOM 2945 N N . VAL A 1 353 ? 8.732 -7.517 -17.591 1.00 93.50 353 VAL A N 1
ATOM 2946 C CA . VAL A 1 353 ? 10.173 -7.403 -17.388 1.00 93.50 353 VAL A CA 1
ATOM 2947 C C . VAL A 1 353 ? 10.396 -6.971 -15.946 1.00 93.50 353 VAL A C 1
ATOM 2949 O O . VAL A 1 353 ? 9.904 -5.926 -15.511 1.00 93.50 353 VAL A O 1
ATOM 2952 N N . THR A 1 354 ? 11.132 -7.781 -15.192 1.00 90.19 354 THR A N 1
ATOM 2953 C CA . THR A 1 354 ? 11.389 -7.549 -13.769 1.00 90.19 354 THR A CA 1
ATOM 2954 C C . THR A 1 354 ? 12.831 -7.882 -13.397 1.00 90.19 354 THR A C 1
ATOM 2956 O O . THR A 1 354 ? 13.632 -8.303 -14.232 1.00 90.19 354 THR A O 1
ATOM 2959 N N . THR A 1 355 ? 13.181 -7.617 -12.149 1.00 81.38 355 THR A N 1
ATOM 2960 C CA . THR A 1 355 ? 14.499 -7.841 -11.560 1.00 81.38 355 THR A CA 1
ATOM 2961 C C . THR A 1 355 ? 14.510 -9.153 -10.764 1.00 81.38 355 THR A C 1
ATOM 2963 O O . THR A 1 355 ? 13.469 -9.635 -10.329 1.00 81.38 355 THR A O 1
ATOM 2966 N N . ASN A 1 356 ? 15.688 -9.767 -10.592 1.00 76.38 356 ASN A N 1
ATOM 2967 C CA . ASN A 1 356 ? 15.846 -11.047 -9.875 1.00 76.38 356 ASN A CA 1
ATOM 2968 C C . ASN A 1 356 ? 15.992 -10.869 -8.346 1.00 76.38 356 ASN A C 1
ATOM 2970 O O . ASN A 1 356 ? 16.752 -11.562 -7.681 1.00 76.38 356 ASN A O 1
ATOM 2974 N N . ASP A 1 357 ? 15.348 -9.842 -7.814 1.00 69.38 357 ASP A N 1
ATOM 2975 C CA . ASP A 1 357 ? 15.430 -9.340 -6.438 1.00 69.38 357 ASP A CA 1
ATOM 2976 C C . ASP A 1 357 ? 14.131 -9.555 -5.650 1.00 69.38 357 ASP A C 1
ATOM 2978 O O . ASP A 1 357 ? 14.045 -9.210 -4.468 1.00 69.38 357 ASP A O 1
ATOM 2982 N N . LEU A 1 358 ? 13.119 -10.097 -6.325 1.00 67.19 358 LEU A N 1
ATOM 2983 C CA . LEU A 1 358 ? 11.895 -10.574 -5.720 1.00 67.19 358 LEU A CA 1
ATOM 2984 C C . LEU A 1 358 ? 12.207 -11.793 -4.858 1.00 67.19 358 LEU A C 1
ATOM 2986 O O . LEU A 1 358 ? 12.815 -12.757 -5.325 1.00 67.19 358 LEU A O 1
ATOM 2990 N N . ILE A 1 359 ? 11.760 -11.755 -3.602 1.00 63.09 359 ILE A N 1
ATOM 2991 C CA . ILE A 1 359 ? 11.712 -12.961 -2.777 1.00 63.09 359 ILE A CA 1
ATOM 2992 C C . ILE A 1 359 ? 10.838 -13.978 -3.528 1.00 63.09 359 ILE A C 1
ATOM 2994 O O . ILE A 1 359 ? 9.752 -13.591 -3.974 1.00 63.09 359 ILE A O 1
ATOM 2998 N N . PRO A 1 360 ? 11.288 -15.236 -3.696 1.00 57.81 360 PRO A N 1
ATOM 2999 C CA . PRO A 1 360 ? 10.462 -16.286 -4.278 1.00 57.81 360 PRO A CA 1
ATOM 3000 C C . PRO A 1 360 ? 9.102 -16.337 -3.570 1.00 57.81 360 PRO A C 1
ATOM 3002 O O . PRO A 1 360 ? 9.058 -16.386 -2.342 1.00 57.81 360 PRO A O 1
ATOM 3005 N N . ILE A 1 361 ? 8.022 -16.240 -4.349 1.00 50.78 361 ILE A N 1
ATOM 3006 C CA . ILE A 1 361 ? 6.625 -16.262 -3.880 1.00 50.78 361 ILE A CA 1
ATOM 3007 C C . ILE A 1 361 ? 6.140 -17.700 -3.745 1.00 50.78 361 ILE A C 1
ATOM 3009 O O . ILE A 1 361 ? 6.539 -18.524 -4.601 1.00 50.78 361 ILE A O 1
#

Sequence (361 aa):
MIRRIRYRLKSFGGIRIYILSTCCLFIFVQLLTAKLFYSEKPPTPVLSRLYPDMPMLMDLRSYSVCHPKTLSLDKLTAYYHQYSKQQVCFLIEHLDGGPWWSYVTQEFAEILTHLEELGIRSNITYRPFPQHIKFDYQTNLTRYFLNGCHFDEHAYIQNKVLIVVLIWNVNSLLWHRMHHQWSSLLEKLRIRITVFIDDLHFTTKNSFSSRQYLFQSIASEIFSTYAYIFHNYYFNISSSKITWLPHAASSLSYHTINRSAENLLFVSGANLFEWYSCRSRGYLLCRIRKDLTACLKHPGYAETMKNDSSYFYGGRRYFSYMKQYVFGLGTCQSVHYAIAKLFELPANGLALVTTNDLIPI

pLDDT: mean 72.67, std 17.54, range [34.5, 97.31]